Protein AF-A0A7C6M6P0-F1 (afdb_monomer_lite)

Radius of gyration: 19.28 Å; chains: 1; bounding box: 45×39×52 Å

Secondary structure (DSSP, 8-state):
-HHHHHHTTSS-HHHHHHHHHHHHHT-TT-HHHHHHHHHHHHHHHHHTT-HHHHHHHHHHHHHHHHHTT-HHHHHHHHHHHHHHHHHTT-HHHHHHHHHHTHHHHHH---TTS-HHHHHHHHHHHHHTT-HHHHHHHHHH-----HHHHHHHHHHHHHH-HHHHHHHHHH--GGG--HHHHHHHHHHHHHHTT-HHHHHHHHHHGGG---HHHHHHHHHHHHHHHHTT-

Structure (mmCIF, N/CA/C/O backbone):
data_AF-A0A7C6M6P0-F1
#
_entry.id   AF-A0A7C6M6P0-F1
#
loop_
_atom_site.group_PDB
_atom_site.id
_atom_site.type_symbol
_atom_site.label_atom_id
_atom_site.label_alt_id
_atom_site.label_comp_id
_atom_site.label_asym_id
_atom_site.label_entity_id
_atom_site.label_seq_id
_atom_site.pdbx_PDB_ins_code
_atom_site.Cartn_x
_atom_site.Cartn_y
_atom_site.Cartn_z
_atom_site.occupancy
_atom_site.B_iso_or_equiv
_atom_site.auth_seq_id
_atom_site.auth_comp_id
_atom_site.auth_asym_id
_atom_site.auth_atom_id
_atom_site.pdbx_PDB_model_num
ATOM 1 N N . LEU A 1 1 ? 25.445 10.698 -13.589 1.00 44.47 1 LEU A N 1
ATOM 2 C CA . LEU A 1 1 ? 24.200 10.345 -14.310 1.00 44.47 1 LEU A CA 1
ATOM 3 C C . LEU A 1 1 ? 23.155 9.695 -13.401 1.00 44.47 1 LEU A C 1
ATOM 5 O O . LEU A 1 1 ? 22.110 10.289 -13.210 1.00 44.47 1 LEU A O 1
ATOM 9 N N . PHE A 1 2 ? 23.433 8.543 -12.778 1.00 39.97 2 PHE A N 1
ATOM 10 C CA . PHE A 1 2 ? 22.502 7.880 -11.843 1.00 39.97 2 PHE A CA 1
ATOM 11 C C . PHE A 1 2 ? 22.029 8.806 -10.706 1.00 39.97 2 PHE A C 1
ATOM 13 O O . PHE A 1 2 ? 20.833 9.046 -10.553 1.00 39.97 2 PHE A O 1
ATOM 20 N N . LEU A 1 3 ? 22.988 9.420 -10.004 1.00 38.25 3 LEU A N 1
ATOM 21 C CA . LEU A 1 3 ? 22.758 10.430 -8.965 1.00 38.25 3 LEU A CA 1
ATOM 22 C C . LEU A 1 3 ? 22.016 11.671 -9.487 1.00 38.25 3 LEU A C 1
ATOM 24 O O . LEU A 1 3 ? 21.179 12.215 -8.780 1.00 38.25 3 LEU A O 1
ATOM 28 N N . SER A 1 4 ? 22.267 12.103 -10.728 1.00 41.72 4 SER A N 1
ATOM 29 C CA . SER A 1 4 ? 21.586 13.276 -11.290 1.00 41.72 4 SER A CA 1
ATOM 30 C C . SER A 1 4 ? 20.131 12.984 -11.650 1.00 41.72 4 SER A C 1
ATOM 32 O O . SER A 1 4 ? 19.302 13.856 -11.442 1.00 41.72 4 SER A O 1
ATOM 34 N N . THR A 1 5 ? 19.780 11.776 -12.109 1.00 48.00 5 THR A N 1
ATOM 35 C CA . THR A 1 5 ? 18.368 11.356 -12.215 1.00 48.00 5 THR A CA 1
ATOM 36 C C . THR A 1 5 ? 17.733 11.213 -10.839 1.00 48.00 5 THR A C 1
ATOM 38 O O . THR A 1 5 ? 16.679 11.766 -10.616 1.00 48.00 5 THR A O 1
ATOM 41 N N . TYR A 1 6 ? 18.369 10.542 -9.880 1.00 42.81 6 TYR A N 1
ATOM 42 C CA . TYR A 1 6 ? 17.754 10.325 -8.566 1.00 42.81 6 TYR A CA 1
ATOM 43 C C . TYR A 1 6 ? 17.506 11.634 -7.780 1.00 42.81 6 TYR A C 1
ATOM 45 O O . TYR A 1 6 ? 16.461 11.779 -7.156 1.00 42.81 6 TYR A O 1
ATOM 53 N N . TYR A 1 7 ? 18.423 12.612 -7.845 1.00 40.72 7 TYR A N 1
ATOM 54 C CA . TYR A 1 7 ? 18.344 13.851 -7.052 1.00 40.72 7 TYR A CA 1
ATOM 55 C C . TYR A 1 7 ? 17.733 15.070 -7.765 1.00 40.72 7 TYR A C 1
ATOM 57 O O . TYR A 1 7 ? 17.300 15.991 -7.078 1.00 40.72 7 TYR A O 1
ATOM 65 N N . SER A 1 8 ? 17.639 15.110 -9.102 1.00 45.25 8 SER A N 1
ATOM 66 C CA . SER A 1 8 ? 16.997 16.246 -9.813 1.00 45.25 8 SER A CA 1
ATOM 67 C C . SER A 1 8 ? 15.468 16.290 -9.674 1.00 45.25 8 SER A C 1
ATOM 69 O O . SER A 1 8 ? 14.819 17.198 -10.182 1.00 45.25 8 SER A O 1
ATOM 71 N N . LEU A 1 9 ? 14.899 15.309 -8.980 1.00 49.59 9 LEU A N 1
ATOM 72 C CA . LEU A 1 9 ? 13.536 14.840 -9.177 1.00 49.59 9 LEU A CA 1
ATOM 73 C C . LEU A 1 9 ? 12.597 15.090 -7.994 1.00 49.59 9 LEU A C 1
ATOM 75 O O . LEU A 1 9 ? 11.411 14.789 -8.071 1.00 49.59 9 LEU A O 1
ATOM 79 N N . LEU A 1 10 ? 13.108 15.654 -6.900 1.00 47.06 10 LEU A N 1
ATOM 80 C CA . LEU A 1 10 ? 12.326 15.804 -5.675 1.00 47.06 10 LEU A CA 1
ATOM 81 C C . LEU A 1 10 ? 11.454 17.069 -5.616 1.00 47.06 10 LEU A C 1
ATOM 83 O O . LEU A 1 10 ? 10.635 17.137 -4.707 1.00 47.06 10 LEU A O 1
ATOM 87 N N . LEU A 1 11 ? 11.596 18.063 -6.512 1.00 50.78 11 LEU A N 1
ATOM 88 C CA . LEU A 1 11 ? 10.947 19.376 -6.299 1.00 50.78 11 LEU A CA 1
ATOM 89 C C . LEU A 1 11 ? 10.470 20.157 -7.551 1.00 50.78 11 LEU A C 1
ATOM 91 O O . LEU A 1 11 ? 9.905 21.233 -7.371 1.00 50.78 11 LEU A O 1
ATOM 95 N N . ASP A 1 12 ? 10.648 19.674 -8.792 1.00 58.31 12 ASP A N 1
ATOM 96 C CA . ASP A 1 12 ? 10.253 20.439 -9.998 1.00 58.31 12 ASP A CA 1
ATOM 97 C C . ASP A 1 12 ? 9.784 19.550 -11.171 1.00 58.31 12 ASP A C 1
ATOM 99 O O . ASP A 1 12 ? 10.564 18.823 -11.796 1.00 58.31 12 ASP A O 1
ATOM 103 N N . TYR A 1 13 ? 8.488 19.632 -11.486 1.00 56.53 13 TYR A N 1
ATOM 104 C CA . TYR A 1 13 ? 7.816 18.843 -12.522 1.00 56.53 13 TYR A CA 1
ATOM 105 C C . TYR A 1 13 ? 8.301 19.167 -13.951 1.00 56.53 13 TYR A C 1
ATOM 107 O O . TYR A 1 13 ? 8.490 18.260 -14.767 1.00 56.53 13 TYR A O 1
ATOM 115 N N . GLU A 1 14 ? 8.564 20.438 -14.273 1.00 62.44 14 GLU A N 1
ATOM 116 C CA . GLU A 1 14 ? 9.012 20.827 -15.619 1.00 62.44 14 GLU A CA 1
ATOM 117 C C . GLU A 1 14 ? 10.459 20.400 -15.876 1.00 62.44 14 GLU A C 1
ATOM 119 O O . GLU A 1 14 ? 10.806 19.934 -16.969 1.00 62.44 14 GLU A O 1
ATOM 124 N N . ASN A 1 15 ? 11.307 20.515 -14.853 1.00 66.00 15 ASN A N 1
ATOM 125 C CA . ASN A 1 15 ? 12.690 20.054 -14.928 1.00 66.00 15 ASN A CA 1
ATOM 126 C C . ASN A 1 15 ? 12.788 18.525 -14.968 1.00 66.00 15 ASN A C 1
ATOM 128 O O . ASN A 1 15 ? 13.682 17.988 -15.630 1.00 66.00 15 ASN A O 1
ATOM 132 N N . THR A 1 16 ? 11.833 17.823 -14.358 1.00 65.06 16 THR A N 1
ATOM 133 C CA . THR A 1 16 ? 11.720 16.361 -14.402 1.00 65.06 16 THR A CA 1
ATOM 134 C C . THR A 1 16 ? 11.541 15.851 -15.838 1.00 65.06 16 THR A C 1
ATOM 136 O O . THR A 1 16 ? 12.353 15.056 -16.318 1.00 65.06 16 THR A O 1
ATOM 139 N N . ALA A 1 17 ? 10.553 16.368 -16.579 1.00 65.81 17 ALA A N 1
ATOM 140 C CA . ALA A 1 17 ? 10.291 15.939 -17.957 1.00 65.81 17 ALA A CA 1
ATOM 141 C C . ALA A 1 17 ? 11.475 16.224 -18.906 1.00 65.81 17 ALA A C 1
ATOM 143 O O . ALA A 1 17 ? 11.891 15.348 -19.669 1.00 65.81 17 ALA A O 1
ATOM 144 N N . LYS A 1 18 ? 12.072 17.424 -18.824 1.00 67.06 18 LYS A N 1
ATOM 145 C CA . LYS A 1 18 ? 13.242 17.808 -19.639 1.00 67.06 18 LYS A CA 1
ATOM 146 C C . LYS A 1 18 ? 14.464 16.934 -19.342 1.00 67.06 18 LYS A C 1
ATOM 148 O O . LYS A 1 18 ? 15.176 16.524 -20.261 1.00 67.06 18 LYS A O 1
ATOM 153 N N . THR A 1 19 ? 14.697 16.616 -18.070 1.00 69.12 19 THR A N 1
ATOM 154 C CA . THR A 1 19 ? 15.828 15.781 -17.643 1.00 69.12 19 THR A CA 1
ATOM 155 C C . THR A 1 19 ? 15.654 14.332 -18.087 1.00 69.12 19 THR A C 1
ATOM 157 O O . THR A 1 19 ? 16.619 13.727 -18.552 1.00 69.12 19 THR A O 1
ATOM 160 N N . HIS A 1 20 ? 14.436 13.785 -18.028 1.00 73.38 20 HIS A N 1
ATOM 161 C CA . HIS A 1 20 ? 14.145 12.431 -18.505 1.00 73.38 20 HIS A CA 1
ATOM 162 C C . HIS A 1 20 ? 14.470 12.258 -19.987 1.00 73.38 20 HIS A C 1
ATOM 164 O O . HIS A 1 20 ? 15.206 11.338 -20.334 1.00 73.38 20 HIS A O 1
ATOM 170 N N . VAL A 1 21 ? 13.987 13.162 -20.848 1.00 73.88 21 VAL A N 1
ATOM 171 C CA . VAL A 1 21 ? 14.246 13.111 -22.298 1.00 73.88 21 VAL A CA 1
ATOM 172 C C . VAL A 1 21 ? 15.748 13.111 -22.577 1.00 73.88 21 VAL A C 1
ATOM 174 O O . VAL A 1 21 ? 16.244 12.260 -23.313 1.00 73.88 21 VAL A O 1
ATOM 177 N N . LYS A 1 22 ? 16.487 14.015 -21.923 1.00 72.88 22 LYS A N 1
ATOM 178 C CA . LYS A 1 22 ? 17.939 14.123 -22.079 1.00 72.88 22 LYS A CA 1
ATOM 179 C C . LYS A 1 22 ? 18.673 12.869 -21.598 1.00 72.88 22 LYS A C 1
ATOM 181 O O . LYS A 1 22 ? 19.592 12.408 -22.263 1.00 72.88 22 LYS A O 1
ATOM 186 N N . VAL A 1 23 ? 18.293 12.304 -20.454 1.00 74.06 23 VAL A N 1
ATOM 187 C CA . VAL A 1 23 ? 18.939 11.091 -19.931 1.00 74.06 23 VAL A CA 1
ATOM 188 C C . VAL A 1 23 ? 18.645 9.893 -20.825 1.00 74.06 23 VAL A C 1
ATOM 190 O O . VAL A 1 23 ? 19.568 9.157 -21.152 1.00 74.06 23 VAL A O 1
ATOM 193 N N . LEU A 1 24 ? 17.403 9.730 -21.279 1.00 77.56 24 LEU A N 1
ATOM 194 C CA . LEU A 1 24 ? 17.016 8.622 -22.148 1.00 77.56 24 LEU A CA 1
ATOM 195 C C . LEU A 1 24 ? 17.749 8.650 -23.494 1.00 77.56 24 LEU A C 1
ATOM 197 O O . LEU A 1 24 ? 18.156 7.586 -23.949 1.00 77.56 24 LEU A O 1
ATOM 201 N N . SER A 1 25 ? 18.013 9.830 -24.072 1.00 78.88 25 SER A N 1
ATOM 202 C CA . SER A 1 25 ? 18.791 9.936 -25.319 1.00 78.88 25 SER A CA 1
ATOM 203 C C . SER A 1 25 ? 20.244 9.464 -25.197 1.00 78.88 25 SER A C 1
ATOM 205 O O . SER A 1 25 ? 20.856 9.115 -26.197 1.00 78.88 25 SER A O 1
ATOM 207 N N . TYR A 1 26 ? 20.812 9.423 -23.985 1.00 79.38 26 TYR A N 1
ATOM 208 C CA . TYR A 1 26 ? 22.163 8.888 -23.757 1.00 79.38 26 TYR A CA 1
ATOM 209 C C . TYR A 1 26 ? 22.177 7.384 -23.455 1.00 79.38 26 TYR A C 1
ATOM 211 O O . TYR A 1 26 ? 23.248 6.804 -23.292 1.00 79.38 26 TYR A O 1
ATOM 219 N N . LEU A 1 27 ? 21.006 6.754 -23.325 1.00 81.88 27 LEU A N 1
ATOM 220 C CA . LEU A 1 27 ? 20.863 5.362 -22.896 1.00 81.88 27 LEU A CA 1
ATOM 221 C C . LEU A 1 27 ? 20.414 4.424 -24.018 1.00 81.88 27 LEU A C 1
ATOM 223 O O . LEU A 1 27 ? 20.141 3.258 -23.742 1.00 81.88 27 LEU A O 1
ATOM 227 N N . ASP A 1 28 ? 20.333 4.902 -25.262 1.00 77.50 28 ASP A N 1
ATOM 228 C CA . ASP A 1 28 ? 19.814 4.113 -26.384 1.00 77.50 28 ASP A CA 1
ATOM 229 C C . ASP A 1 28 ? 20.601 2.821 -26.635 1.00 77.50 28 ASP A C 1
ATOM 231 O O . ASP A 1 28 ? 19.996 1.811 -26.979 1.00 77.50 28 ASP A O 1
ATOM 235 N N . GLU A 1 29 ? 21.905 2.812 -26.356 1.00 82.44 29 GLU A N 1
ATOM 236 C CA . GLU A 1 29 ? 22.773 1.634 -26.508 1.00 82.44 29 GLU A CA 1
ATOM 237 C C . GLU A 1 29 ? 22.848 0.752 -25.244 1.00 82.44 29 GLU A C 1
ATOM 239 O O . GLU A 1 29 ? 23.447 -0.321 -25.261 1.00 82.44 29 GLU A O 1
ATOM 244 N N . PHE A 1 30 ? 22.238 1.173 -24.129 1.00 85.62 30 PHE A N 1
ATOM 245 C CA . PHE A 1 30 ? 22.348 0.507 -22.827 1.00 85.62 30 PHE A CA 1
ATOM 246 C C . PHE A 1 30 ? 20.991 -0.030 -22.347 1.00 85.62 30 PHE A C 1
ATOM 248 O O . PHE A 1 30 ? 20.448 0.462 -21.355 1.00 85.62 30 PHE A O 1
ATOM 255 N N . THR A 1 31 ? 20.450 -1.067 -23.000 1.00 86.00 31 THR A N 1
ATOM 256 C CA . THR A 1 31 ? 19.104 -1.634 -22.737 1.00 86.00 31 THR A CA 1
ATOM 257 C C . THR A 1 31 ? 18.812 -1.853 -21.250 1.00 86.00 31 THR A C 1
ATOM 259 O O . THR A 1 31 ? 17.791 -1.395 -20.739 1.00 86.00 31 THR A O 1
ATOM 262 N N . ASN A 1 32 ? 19.747 -2.469 -20.518 1.00 80.44 32 ASN A N 1
ATOM 263 C CA . ASN A 1 32 ? 19.612 -2.715 -19.079 1.00 80.44 32 ASN A CA 1
ATOM 264 C C . ASN A 1 32 ? 19.486 -1.429 -18.250 1.00 80.44 32 ASN A C 1
ATOM 266 O O . ASN A 1 32 ? 18.636 -1.319 -17.363 1.00 80.44 32 ASN A O 1
ATOM 270 N N . LEU A 1 33 ? 20.330 -0.438 -18.542 1.00 83.44 33 LEU A N 1
ATOM 271 C CA . LEU A 1 33 ? 20.318 0.838 -17.836 1.00 83.44 33 LEU A CA 1
ATOM 272 C C . LEU A 1 33 ? 19.073 1.650 -18.207 1.00 83.44 33 LEU A C 1
ATOM 274 O O . LEU A 1 33 ? 18.462 2.266 -17.340 1.00 83.44 33 LEU A O 1
ATOM 278 N N . LYS A 1 34 ? 18.637 1.577 -19.467 1.00 85.94 34 LYS A N 1
ATOM 279 C CA . LYS A 1 34 ? 17.404 2.192 -19.963 1.00 85.94 34 LYS A CA 1
ATOM 280 C C . LYS A 1 34 ? 16.163 1.618 -19.275 1.00 85.94 34 LYS A C 1
ATOM 282 O O . LYS A 1 34 ? 15.324 2.385 -18.805 1.00 85.94 34 LYS A O 1
ATOM 287 N N . ALA A 1 35 ? 16.085 0.293 -19.130 1.00 87.94 35 ALA A N 1
ATOM 288 C CA . ALA A 1 35 ? 15.025 -0.398 -18.396 1.00 87.94 35 ALA A CA 1
ATOM 289 C C . ALA A 1 35 ? 14.956 0.062 -16.930 1.00 87.94 35 ALA A C 1
ATOM 291 O O . ALA A 1 35 ? 13.892 0.429 -16.421 1.00 87.94 35 ALA A O 1
ATOM 292 N N . PHE A 1 36 ? 16.115 0.114 -16.264 1.00 84.56 36 PHE A N 1
ATOM 293 C CA . PHE A 1 36 ? 16.230 0.627 -14.902 1.00 84.56 36 PHE A CA 1
ATOM 294 C C . PHE A 1 36 ? 15.767 2.089 -14.801 1.00 84.56 36 PHE A C 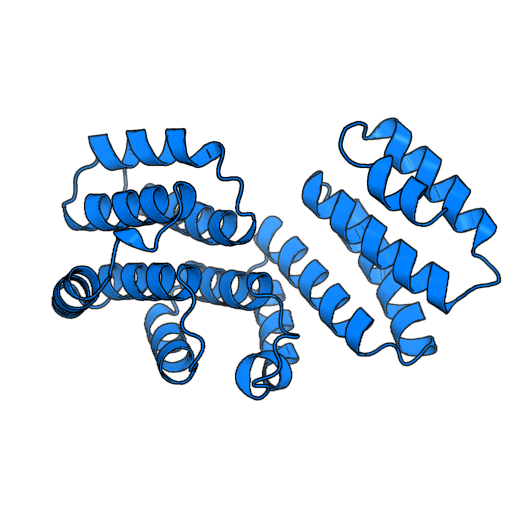1
ATOM 296 O O . PHE A 1 36 ? 15.002 2.433 -13.896 1.00 84.56 36 PHE A O 1
ATOM 303 N N . THR A 1 37 ? 16.195 2.944 -15.732 1.00 85.00 37 THR A N 1
ATOM 304 C CA . THR A 1 37 ? 15.831 4.363 -15.761 1.00 85.00 37 THR A CA 1
ATOM 305 C C . THR A 1 37 ? 14.331 4.556 -15.956 1.00 85.00 37 THR A C 1
ATOM 307 O O . THR A 1 37 ? 13.738 5.323 -15.203 1.00 85.00 37 THR A O 1
ATOM 310 N N . PHE A 1 38 ? 13.677 3.833 -16.871 1.00 89.81 38 PHE A N 1
ATOM 311 C CA . PHE A 1 38 ? 12.218 3.909 -17.024 1.00 89.81 38 PHE A CA 1
ATOM 312 C C . PHE A 1 38 ? 11.464 3.510 -15.750 1.00 89.81 38 PHE A C 1
ATOM 314 O O . PHE A 1 38 ? 10.496 4.172 -15.369 1.00 89.81 38 PHE A O 1
ATOM 321 N N . ARG A 1 39 ? 11.933 2.482 -15.037 1.00 88.38 39 ARG A N 1
ATOM 322 C CA . ARG A 1 39 ? 11.357 2.085 -13.745 1.00 88.38 39 ARG A CA 1
ATOM 323 C C . ARG A 1 39 ? 11.515 3.180 -12.683 1.00 88.38 39 ARG A C 1
ATOM 325 O O . ARG A 1 39 ? 10.593 3.405 -11.905 1.00 88.38 39 ARG A O 1
ATOM 332 N N . GLN A 1 40 ? 12.653 3.873 -12.649 1.00 83.12 40 GLN A N 1
ATOM 333 C CA . GLN A 1 40 ? 12.846 4.997 -11.727 1.00 83.12 40 GLN A CA 1
ATOM 334 C C . GLN A 1 40 ? 11.940 6.180 -12.086 1.00 83.12 40 GLN A C 1
ATOM 336 O O . GLN A 1 40 ? 11.294 6.745 -11.211 1.00 83.12 40 GLN A O 1
ATOM 341 N N . ILE A 1 41 ? 11.846 6.514 -13.374 1.00 85.19 41 ILE A N 1
ATOM 342 C CA . ILE A 1 41 ? 10.945 7.554 -13.883 1.00 85.19 41 ILE A CA 1
ATOM 343 C C . ILE A 1 41 ? 9.494 7.250 -13.484 1.00 85.19 41 ILE A C 1
ATOM 345 O O . ILE A 1 41 ? 8.785 8.137 -13.020 1.00 85.19 41 ILE A O 1
ATOM 349 N N . THR A 1 42 ? 9.079 5.987 -13.600 1.00 88.69 42 THR A N 1
ATOM 350 C CA . THR A 1 42 ? 7.762 5.511 -13.151 1.00 88.69 42 THR A CA 1
ATOM 351 C C . THR A 1 42 ? 7.515 5.845 -11.681 1.00 88.69 42 THR A C 1
ATOM 353 O O . THR A 1 42 ? 6.506 6.463 -11.357 1.00 88.69 42 THR A O 1
ATOM 356 N N . HIS A 1 43 ? 8.447 5.476 -10.797 1.00 85.56 43 HIS A N 1
ATOM 357 C CA . HIS A 1 43 ? 8.333 5.743 -9.361 1.00 85.56 43 HIS A CA 1
ATOM 358 C C . HIS A 1 43 ? 8.196 7.239 -9.057 1.00 85.56 43 HIS A C 1
ATOM 360 O O . HIS A 1 43 ? 7.413 7.652 -8.209 1.00 85.56 43 HIS A O 1
ATOM 366 N N . ASN A 1 44 ? 8.925 8.069 -9.791 1.00 80.31 44 ASN A N 1
ATOM 367 C CA . ASN A 1 44 ? 8.863 9.507 -9.600 1.00 80.31 44 ASN A CA 1
ATOM 368 C C . ASN A 1 44 ? 7.506 10.091 -9.990 1.00 80.31 44 ASN A C 1
ATOM 370 O O . ASN A 1 44 ? 6.963 10.916 -9.264 1.00 80.31 44 ASN A O 1
ATOM 374 N N . TYR A 1 45 ? 6.935 9.643 -11.109 1.00 85.56 45 TYR A N 1
ATOM 375 C CA . TYR A 1 45 ? 5.589 10.059 -11.493 1.00 85.56 45 TYR A CA 1
ATOM 376 C C . TYR A 1 45 ? 4.520 9.532 -10.528 1.00 85.56 45 TYR A C 1
ATOM 378 O O . TYR A 1 45 ? 3.524 10.214 -10.321 1.00 85.56 45 TYR A O 1
ATOM 386 N N . ILE A 1 46 ? 4.748 8.390 -9.864 1.00 85.31 46 ILE A N 1
ATOM 387 C CA . ILE A 1 46 ? 3.906 7.941 -8.744 1.00 85.31 46 ILE A CA 1
ATOM 388 C C . ILE A 1 46 ? 3.969 8.936 -7.577 1.00 85.31 46 ILE A C 1
ATOM 390 O O . ILE A 1 46 ? 2.926 9.332 -7.065 1.00 85.31 46 ILE A O 1
ATOM 394 N N . ILE A 1 47 ? 5.169 9.378 -7.177 1.00 79.94 47 ILE A N 1
ATOM 395 C CA . ILE A 1 47 ? 5.343 10.383 -6.110 1.00 79.94 47 ILE A CA 1
ATOM 396 C C . ILE A 1 47 ? 4.660 11.709 -6.477 1.00 79.94 47 ILE A C 1
ATOM 398 O O . ILE A 1 47 ? 4.071 12.352 -5.612 1.00 79.94 47 ILE A O 1
ATOM 402 N N . LEU A 1 48 ? 4.737 12.109 -7.748 1.00 81.25 48 LEU A N 1
ATOM 403 C CA . LEU A 1 48 ? 4.116 13.327 -8.279 1.00 81.25 48 LEU A CA 1
ATOM 404 C C . LEU A 1 48 ? 2.609 13.181 -8.552 1.00 81.25 48 LEU A C 1
ATOM 406 O O . LEU A 1 48 ? 1.992 14.127 -9.032 1.00 81.25 48 LEU A O 1
ATOM 410 N N . GLU A 1 49 ? 2.027 12.014 -8.269 1.00 85.75 49 GLU A N 1
ATOM 411 C CA . GLU A 1 49 ? 0.622 11.682 -8.527 1.00 85.75 49 GLU A CA 1
ATOM 412 C C . GLU A 1 49 ? 0.190 11.791 -10.005 1.00 85.75 49 GLU A C 1
ATOM 414 O O . GLU A 1 49 ? -0.993 11.913 -10.328 1.00 85.75 49 GLU A O 1
ATOM 419 N N . ASP A 1 50 ? 1.143 11.687 -10.931 1.00 88.75 50 ASP A N 1
ATOM 420 C CA . ASP A 1 50 ? 0.890 11.644 -12.368 1.00 88.75 50 ASP A CA 1
ATOM 421 C C . ASP A 1 50 ? 0.801 10.195 -12.854 1.00 88.75 50 ASP A C 1
ATOM 423 O O . ASP A 1 50 ? 1.744 9.576 -13.360 1.00 88.75 50 ASP A O 1
ATOM 427 N N . TRP A 1 51 ? -0.394 9.644 -12.692 1.00 91.50 51 TRP A N 1
ATOM 428 C CA . TRP A 1 51 ? -0.691 8.246 -12.985 1.00 91.50 51 TRP A CA 1
ATOM 429 C C . TRP A 1 51 ? -0.545 7.895 -14.468 1.00 91.50 51 TRP A C 1
ATOM 431 O O . TRP A 1 51 ? -0.186 6.763 -14.794 1.00 91.50 51 TRP A O 1
ATOM 441 N N . THR A 1 52 ? -0.788 8.853 -15.367 1.00 91.94 52 THR A N 1
ATOM 442 C CA . THR A 1 52 ? -0.702 8.635 -16.818 1.00 91.94 52 THR A CA 1
ATOM 443 C C . THR A 1 52 ? 0.747 8.433 -17.238 1.00 91.94 52 THR A C 1
ATOM 445 O O . THR A 1 52 ? 1.067 7.438 -17.895 1.00 91.94 52 THR A O 1
ATOM 448 N N . ASN A 1 53 ? 1.642 9.334 -16.822 1.00 89.88 53 ASN A N 1
ATOM 449 C CA . ASN A 1 53 ? 3.062 9.195 -17.126 1.00 89.88 53 ASN A CA 1
ATOM 450 C C . ASN A 1 53 ? 3.684 8.016 -16.373 1.00 89.88 53 ASN A C 1
ATOM 452 O O . ASN A 1 53 ? 4.474 7.277 -16.963 1.00 89.88 53 ASN A O 1
ATOM 456 N N . ALA A 1 54 ? 3.286 7.768 -15.121 1.00 91.81 54 ALA A N 1
ATOM 457 C CA . ALA A 1 54 ? 3.714 6.576 -14.395 1.00 91.81 54 ALA A CA 1
ATOM 458 C C . ALA A 1 54 ? 3.384 5.295 -15.179 1.00 91.81 54 ALA A C 1
ATOM 460 O O . ALA A 1 54 ? 4.271 4.479 -15.426 1.00 91.81 54 ALA A O 1
ATOM 461 N N . LEU A 1 55 ? 2.141 5.145 -15.651 1.00 93.19 55 LEU A N 1
ATOM 462 C CA . LEU A 1 55 ? 1.723 3.977 -16.427 1.00 93.19 55 LEU A CA 1
ATOM 463 C C . LEU A 1 55 ? 2.488 3.857 -17.752 1.00 93.19 55 LEU A C 1
ATOM 465 O O . LEU A 1 55 ? 2.944 2.769 -18.108 1.00 93.19 55 LEU A O 1
ATOM 469 N N . PHE A 1 56 ? 2.659 4.970 -18.470 1.00 92.50 56 PHE A N 1
ATOM 470 C CA . PHE A 1 56 ? 3.396 5.006 -19.732 1.00 92.50 56 PHE A CA 1
ATOM 471 C C . PHE A 1 56 ? 4.834 4.500 -19.566 1.00 92.50 56 PHE A C 1
ATOM 473 O O . PHE A 1 56 ? 5.271 3.607 -20.298 1.00 92.50 56 PHE A O 1
ATOM 480 N N . TYR A 1 57 ? 5.569 5.027 -18.585 1.00 91.19 57 TYR A N 1
ATOM 481 C CA . TYR A 1 57 ? 6.955 4.625 -18.353 1.00 91.19 57 TYR A CA 1
ATOM 482 C C . TYR A 1 57 ? 7.071 3.219 -17.750 1.00 91.19 57 TYR A C 1
ATOM 484 O O . TYR A 1 57 ? 8.025 2.511 -18.078 1.00 91.19 57 TYR A O 1
ATOM 492 N N . ALA A 1 58 ? 6.085 2.762 -16.972 1.00 93.25 58 ALA A N 1
ATOM 493 C CA . ALA A 1 58 ? 6.042 1.390 -16.468 1.00 93.25 58 ALA A CA 1
ATOM 494 C C . ALA A 1 58 ? 5.904 0.376 -17.614 1.00 93.25 58 ALA A C 1
ATOM 496 O O . ALA A 1 58 ? 6.562 -0.668 -17.613 1.00 93.25 58 ALA A O 1
ATOM 497 N N . LEU A 1 59 ? 5.082 0.692 -18.625 1.00 93.88 59 LEU A N 1
ATOM 498 C CA . LEU A 1 59 ? 4.938 -0.125 -19.834 1.00 93.88 59 LEU A CA 1
ATOM 499 C C . LEU A 1 59 ? 6.250 -0.177 -20.619 1.00 93.88 59 LEU A C 1
ATOM 501 O O . LEU A 1 59 ? 6.701 -1.263 -20.968 1.00 93.88 59 LEU A O 1
ATOM 505 N N . LYS A 1 60 ? 6.920 0.968 -20.804 1.00 92.69 60 LYS A N 1
ATOM 506 C CA . LYS A 1 60 ? 8.240 1.020 -21.457 1.00 92.69 60 LYS A CA 1
ATOM 507 C C . LYS A 1 60 ? 9.310 0.230 -20.702 1.00 92.69 60 LYS A C 1
ATOM 509 O O . LYS A 1 60 ? 10.133 -0.426 -21.331 1.00 92.69 60 LYS A O 1
ATOM 514 N N . ALA A 1 61 ? 9.304 0.277 -19.370 1.00 93.19 61 ALA A N 1
ATOM 515 C CA . ALA A 1 61 ? 10.230 -0.502 -18.554 1.00 93.19 61 ALA A CA 1
ATOM 516 C C . ALA A 1 61 ? 9.981 -2.008 -18.699 1.00 93.19 61 ALA A C 1
ATOM 518 O O . ALA A 1 61 ? 10.936 -2.769 -18.812 1.00 93.19 61 ALA A O 1
ATOM 519 N N . LYS A 1 62 ? 8.712 -2.441 -18.701 1.00 93.50 62 LYS A N 1
ATOM 520 C CA . LYS A 1 62 ? 8.323 -3.859 -18.727 1.00 93.50 62 LYS A CA 1
ATOM 521 C C . LYS A 1 62 ? 8.961 -4.610 -19.893 1.00 93.50 62 LYS A C 1
ATOM 523 O O . LYS A 1 62 ? 9.555 -5.657 -19.660 1.00 93.50 62 LYS A O 1
ATOM 528 N N . ASP A 1 63 ? 8.834 -4.079 -21.105 1.00 90.25 63 ASP A N 1
ATOM 529 C CA . ASP A 1 63 ? 9.299 -4.764 -22.314 1.00 90.25 63 ASP A CA 1
ATOM 530 C C . ASP A 1 63 ? 10.820 -4.971 -22.276 1.00 90.25 63 ASP A C 1
ATOM 532 O O . ASP A 1 63 ? 11.303 -6.081 -22.486 1.00 90.25 63 ASP A O 1
ATOM 536 N N . LEU A 1 64 ? 11.566 -3.934 -21.877 1.00 92.19 64 LEU A N 1
ATOM 537 C CA . LEU A 1 64 ? 13.024 -4.007 -21.759 1.00 92.19 64 LEU A CA 1
ATOM 538 C C . LEU A 1 64 ? 13.485 -4.904 -20.601 1.00 92.19 64 LEU A C 1
ATOM 540 O O . LEU A 1 64 ? 14.504 -5.571 -20.711 1.00 92.19 64 LEU A O 1
ATOM 544 N N . LEU A 1 65 ? 12.753 -4.931 -19.483 1.00 91.31 65 LEU A N 1
ATOM 545 C CA . LEU A 1 65 ? 13.071 -5.801 -18.344 1.00 91.31 65 LEU A CA 1
ATOM 546 C C . LEU A 1 65 ? 12.895 -7.287 -18.684 1.00 91.31 65 LEU A C 1
ATOM 548 O O . LEU A 1 65 ? 13.604 -8.117 -18.120 1.00 91.31 65 LEU A O 1
ATOM 552 N N . ILE A 1 66 ? 11.951 -7.615 -19.572 1.00 89.12 66 ILE A N 1
ATOM 553 C CA . ILE A 1 66 ? 11.774 -8.973 -20.103 1.00 89.12 66 ILE A CA 1
ATOM 554 C C . ILE A 1 66 ? 12.922 -9.309 -21.056 1.00 89.12 66 ILE A C 1
ATOM 556 O O . ILE A 1 66 ? 13.514 -10.373 -20.925 1.00 89.12 66 ILE A O 1
ATOM 560 N N . GLU A 1 67 ? 13.264 -8.399 -21.972 1.00 91.12 67 GLU A N 1
ATOM 561 C CA . GLU A 1 67 ? 14.365 -8.581 -22.929 1.00 91.12 67 GLU A CA 1
ATOM 562 C C . GLU A 1 67 ? 15.707 -8.851 -22.237 1.00 91.12 67 GLU A C 1
ATOM 564 O O . GLU A 1 67 ? 16.523 -9.618 -22.742 1.00 91.12 67 GLU A O 1
ATOM 569 N N . THR A 1 68 ? 15.936 -8.241 -21.073 1.00 88.88 68 THR A N 1
ATOM 570 C CA . THR A 1 68 ? 17.197 -8.374 -20.342 1.00 88.88 68 THR A CA 1
ATOM 571 C C . THR A 1 68 ? 17.174 -9.372 -19.185 1.00 88.88 68 THR A C 1
ATOM 573 O O . THR A 1 68 ? 18.090 -9.357 -18.360 1.00 88.88 68 THR A O 1
ATOM 576 N N . ASP A 1 69 ? 16.140 -10.217 -19.092 1.00 87.62 69 ASP A N 1
ATOM 577 C CA . ASP A 1 69 ? 15.968 -11.209 -18.019 1.00 87.62 69 ASP A CA 1
ATOM 578 C C . ASP A 1 69 ? 16.060 -10.611 -16.597 1.00 87.62 69 ASP A C 1
ATOM 580 O O . ASP A 1 69 ? 16.436 -11.267 -15.619 1.00 87.62 69 ASP A O 1
ATOM 584 N N . ASN A 1 70 ? 15.693 -9.337 -16.433 1.00 84.69 70 ASN A N 1
ATOM 585 C CA . ASN A 1 70 ? 15.746 -8.653 -15.146 1.00 84.69 70 ASN A CA 1
ATOM 586 C C . ASN A 1 70 ? 14.455 -8.886 -14.345 1.00 84.69 70 ASN A C 1
ATOM 588 O O . ASN A 1 70 ? 13.637 -7.982 -14.138 1.00 84.69 70 ASN A O 1
ATOM 592 N N . TYR A 1 71 ? 14.282 -10.118 -13.860 1.00 83.06 71 TYR A N 1
ATOM 593 C CA . TYR A 1 71 ? 13.088 -10.554 -13.125 1.00 83.06 71 TYR A CA 1
ATOM 594 C C . TYR A 1 71 ? 12.823 -9.742 -11.852 1.00 83.06 71 TYR A C 1
ATOM 596 O O . TYR A 1 71 ? 11.672 -9.432 -11.545 1.00 83.06 71 TYR A O 1
ATOM 604 N N . TYR A 1 72 ? 13.872 -9.340 -11.129 1.00 81.88 72 TYR A N 1
ATOM 605 C CA . TYR A 1 72 ? 13.713 -8.488 -9.948 1.00 81.88 72 TYR A CA 1
ATOM 606 C C . TYR A 1 72 ? 13.162 -7.107 -10.325 1.00 81.88 72 TYR A C 1
ATOM 608 O O . TYR A 1 72 ? 12.199 -6.626 -9.725 1.00 81.88 72 TYR A O 1
ATOM 616 N N . GLY A 1 73 ? 13.717 -6.485 -11.369 1.00 84.94 73 GLY A N 1
ATOM 617 C CA . GLY A 1 73 ? 13.202 -5.232 -11.908 1.00 84.94 73 GLY A CA 1
ATOM 618 C C . GLY A 1 73 ? 11.756 -5.363 -12.386 1.00 84.94 73 GLY A C 1
ATOM 619 O O . GLY A 1 73 ? 10.958 -4.460 -12.129 1.00 84.94 73 GLY A O 1
ATOM 620 N N . LEU A 1 74 ? 11.396 -6.495 -13.002 1.00 87.38 74 LEU A N 1
ATOM 621 C CA . LEU A 1 74 ? 10.028 -6.791 -13.428 1.00 87.38 74 LEU A CA 1
ATOM 622 C C . LEU A 1 74 ? 9.064 -6.876 -12.238 1.00 87.38 74 LEU A C 1
ATOM 624 O O . LEU A 1 74 ? 7.987 -6.288 -12.308 1.00 87.38 74 LEU A O 1
ATOM 628 N N . ILE A 1 75 ? 9.444 -7.529 -11.134 1.00 85.25 75 ILE A N 1
ATOM 629 C CA . ILE A 1 75 ? 8.631 -7.581 -9.905 1.00 85.25 75 ILE A CA 1
ATOM 630 C C . ILE A 1 75 ? 8.364 -6.166 -9.387 1.00 85.25 75 ILE A C 1
ATOM 632 O O . ILE A 1 75 ? 7.206 -5.800 -9.199 1.00 85.25 75 ILE A O 1
ATOM 636 N N . ILE A 1 76 ? 9.405 -5.342 -9.226 1.00 85.38 76 ILE A N 1
ATOM 637 C CA . ILE A 1 76 ? 9.230 -3.964 -8.745 1.00 85.38 76 ILE A CA 1
ATOM 638 C C . ILE A 1 76 ? 8.379 -3.136 -9.718 1.00 85.38 76 ILE A C 1
ATOM 640 O O . ILE A 1 76 ? 7.507 -2.384 -9.295 1.00 85.38 76 ILE A O 1
ATOM 644 N N . ASN A 1 77 ? 8.569 -3.305 -11.027 1.00 89.50 77 ASN A N 1
ATOM 645 C CA . ASN A 1 77 ? 7.753 -2.621 -12.025 1.00 89.50 77 ASN A CA 1
ATOM 646 C C . ASN A 1 77 ? 6.270 -3.027 -11.937 1.00 89.50 77 ASN A C 1
ATOM 648 O O . ASN A 1 77 ? 5.383 -2.189 -12.073 1.00 89.50 77 ASN A O 1
ATOM 652 N N . ARG A 1 78 ? 5.978 -4.300 -11.645 1.00 89.88 78 ARG A N 1
ATOM 653 C CA . ARG A 1 78 ? 4.607 -4.777 -11.401 1.00 89.88 78 ARG A CA 1
ATOM 654 C C . ARG A 1 78 ? 4.005 -4.218 -10.113 1.00 89.88 78 ARG A C 1
ATOM 656 O O . ARG A 1 78 ? 2.810 -3.940 -10.099 1.00 89.88 78 ARG A O 1
ATOM 663 N N . LEU A 1 79 ? 4.808 -3.992 -9.073 1.00 88.50 79 LEU A N 1
ATOM 664 C CA . LEU A 1 79 ? 4.353 -3.274 -7.877 1.00 88.50 79 LEU A CA 1
ATOM 665 C C . LEU A 1 79 ? 3.949 -1.833 -8.211 1.00 88.50 79 LEU A C 1
ATOM 667 O O . LEU A 1 79 ? 2.879 -1.401 -7.792 1.00 88.50 79 LEU A O 1
ATOM 671 N N . HIS A 1 80 ? 4.733 -1.128 -9.032 1.00 90.25 80 HIS A N 1
ATOM 672 C CA . HIS A 1 80 ? 4.369 0.212 -9.503 1.00 90.25 80 HIS A CA 1
ATOM 673 C C . HIS A 1 80 ? 3.057 0.217 -10.298 1.00 90.25 80 HIS A C 1
ATOM 675 O O . HIS A 1 80 ? 2.224 1.094 -10.088 1.00 90.25 80 HIS A O 1
ATOM 681 N N . PHE A 1 81 ? 2.818 -0.778 -11.164 1.00 92.25 81 PHE A N 1
ATOM 682 C CA . PHE A 1 81 ? 1.516 -0.918 -11.826 1.00 92.25 81 PHE A CA 1
ATOM 683 C C . PHE A 1 81 ? 0.374 -1.064 -10.815 1.00 92.25 81 PHE A C 1
ATOM 685 O O . PHE A 1 81 ? -0.625 -0.356 -10.921 1.00 92.25 81 PHE A O 1
ATOM 692 N N . ALA A 1 82 ? 0.518 -1.954 -9.830 1.00 91.56 82 ALA A N 1
ATOM 693 C CA . ALA A 1 82 ? -0.500 -2.140 -8.800 1.00 91.56 82 ALA A CA 1
ATOM 694 C C . ALA A 1 82 ? -0.767 -0.845 -8.013 1.00 91.56 82 ALA A C 1
ATOM 696 O O . ALA A 1 82 ? -1.920 -0.527 -7.729 1.00 91.56 82 ALA A O 1
ATOM 697 N N . GLU A 1 83 ? 0.274 -0.071 -7.704 1.00 90.44 83 GLU A N 1
ATOM 698 C CA . GLU A 1 83 ? 0.156 1.220 -7.022 1.00 90.44 83 GLU A CA 1
ATOM 699 C C . GLU A 1 83 ? -0.570 2.271 -7.874 1.00 90.44 83 GLU A C 1
ATOM 701 O O . GLU A 1 83 ? -1.445 2.981 -7.370 1.00 90.44 83 GLU A O 1
ATOM 706 N N . VAL A 1 84 ? -0.278 2.338 -9.175 1.00 92.38 84 VAL A N 1
ATOM 707 C CA . VAL A 1 84 ? -1.006 3.201 -10.116 1.00 92.38 84 VAL A CA 1
ATOM 708 C C . VAL A 1 84 ? -2.487 2.813 -10.158 1.00 92.38 84 VAL A C 1
ATOM 710 O O . VAL A 1 84 ? -3.343 3.673 -9.944 1.00 92.38 84 VAL A O 1
ATOM 713 N N . PHE A 1 85 ? -2.805 1.527 -10.351 1.00 93.50 85 PHE A N 1
ATOM 714 C CA . PHE A 1 85 ? -4.190 1.038 -10.394 1.00 93.50 85 PHE A CA 1
ATOM 715 C C . PHE A 1 85 ? -4.944 1.283 -9.079 1.00 93.50 85 PHE A C 1
ATOM 717 O O . PHE A 1 85 ? -6.099 1.715 -9.099 1.00 93.50 85 PHE A O 1
ATOM 724 N N . PHE A 1 86 ? -4.280 1.108 -7.934 1.00 91.06 86 PHE A N 1
ATOM 725 C CA . PHE A 1 86 ? -4.825 1.461 -6.624 1.00 91.06 86 PHE A CA 1
ATOM 726 C C . PHE A 1 86 ? -5.172 2.952 -6.530 1.00 91.06 86 PHE A C 1
ATOM 728 O O . PHE A 1 86 ? -6.229 3.322 -6.008 1.00 91.06 86 PHE A O 1
ATOM 735 N N . ASN A 1 87 ? -4.309 3.833 -7.038 1.00 88.19 87 ASN A N 1
ATOM 736 C CA . ASN A 1 87 ? -4.531 5.272 -6.952 1.00 88.19 87 ASN A CA 1
ATOM 737 C C . ASN A 1 87 ? -5.643 5.774 -7.877 1.00 88.19 87 ASN A C 1
ATOM 739 O O . ASN A 1 87 ? -6.434 6.613 -7.440 1.00 88.19 87 ASN A O 1
ATOM 743 N N . ILE A 1 88 ? -5.807 5.177 -9.060 1.00 90.69 88 ILE A N 1
ATOM 744 C CA . ILE A 1 88 ? -6.944 5.447 -9.960 1.00 90.69 88 ILE A CA 1
ATOM 745 C C . ILE A 1 88 ? -8.218 4.663 -9.595 1.00 90.69 88 ILE A C 1
ATOM 747 O O . ILE A 1 88 ? -9.190 4.680 -10.346 1.00 90.69 88 ILE A O 1
ATOM 751 N N . ARG A 1 89 ? -8.236 4.005 -8.427 1.00 91.06 89 ARG A N 1
ATOM 752 C CA . ARG A 1 89 ? -9.374 3.249 -7.870 1.00 91.06 89 ARG A CA 1
ATOM 753 C C . ARG A 1 89 ? -9.818 2.033 -8.683 1.00 91.06 89 ARG A C 1
ATOM 755 O O . ARG A 1 89 ? -10.936 1.556 -8.514 1.00 91.06 89 ARG A O 1
ATOM 762 N N . ASN A 1 90 ? -8.939 1.490 -9.516 1.00 93.25 90 ASN A N 1
ATOM 763 C CA . ASN A 1 90 ? -9.147 0.191 -10.140 1.00 93.25 90 ASN A CA 1
ATOM 764 C C . ASN A 1 90 ? -8.588 -0.905 -9.217 1.00 93.25 90 ASN A C 1
ATOM 766 O O . ASN A 1 90 ? -7.509 -1.458 -9.442 1.00 93.25 90 ASN A O 1
ATOM 770 N N . TYR A 1 91 ? -9.290 -1.144 -8.107 1.00 92.38 91 TYR A N 1
ATOM 771 C CA . TYR A 1 91 ? -8.821 -2.029 -7.038 1.00 92.38 91 TYR A CA 1
ATOM 772 C C . TYR A 1 91 ? -8.748 -3.496 -7.467 1.00 92.38 91 TYR A C 1
ATOM 774 O O . TYR A 1 91 ? -7.845 -4.203 -7.024 1.00 92.38 91 TYR A O 1
ATOM 782 N N . ASP A 1 92 ? -9.644 -3.939 -8.349 1.00 90.56 92 ASP A N 1
ATOM 783 C CA . ASP A 1 92 ? -9.644 -5.312 -8.853 1.00 90.56 92 ASP A CA 1
ATOM 784 C C . ASP A 1 92 ? -8.392 -5.603 -9.682 1.00 90.56 92 ASP A C 1
ATOM 786 O O . ASP A 1 92 ? -7.716 -6.603 -9.437 1.00 90.56 92 ASP A O 1
ATOM 790 N N . GLU A 1 93 ? -8.018 -4.703 -10.598 1.00 92.44 93 GLU A N 1
ATOM 791 C CA . GLU A 1 93 ? -6.804 -4.872 -11.404 1.00 92.44 93 GLU A CA 1
ATOM 792 C C . GLU A 1 93 ? -5.541 -4.777 -10.542 1.00 92.44 93 GLU A C 1
ATOM 794 O O . GLU A 1 93 ? -4.635 -5.604 -10.659 1.00 92.44 93 GLU A O 1
ATOM 799 N N . ALA A 1 94 ? -5.497 -3.823 -9.605 1.00 92.56 94 ALA A N 1
ATOM 800 C CA . ALA A 1 94 ? -4.394 -3.713 -8.654 1.00 92.56 94 ALA A CA 1
ATOM 801 C C . ALA A 1 94 ? -4.216 -5.007 -7.842 1.00 92.56 94 ALA A C 1
ATOM 803 O O . ALA A 1 94 ? -3.099 -5.513 -7.696 1.00 92.56 94 ALA A O 1
ATOM 804 N N . LEU A 1 95 ? -5.319 -5.577 -7.347 1.00 90.12 95 LEU A N 1
ATOM 805 C CA . LEU A 1 95 ? -5.301 -6.822 -6.592 1.00 90.12 95 LEU A CA 1
ATOM 806 C C . LEU A 1 95 ? -4.922 -8.019 -7.472 1.00 90.12 95 LEU A C 1
ATOM 808 O O . LEU A 1 95 ? -4.147 -8.863 -7.029 1.00 90.12 95 LEU A O 1
ATOM 812 N N . ASN A 1 96 ? -5.420 -8.096 -8.707 1.00 89.69 96 ASN A N 1
ATOM 813 C CA . ASN A 1 96 ? -5.059 -9.141 -9.665 1.00 89.69 96 ASN A CA 1
ATOM 814 C C . ASN A 1 96 ? -3.545 -9.152 -9.926 1.00 89.69 96 ASN A C 1
ATOM 816 O O . ASN A 1 96 ? -2.890 -10.194 -9.829 1.00 89.69 96 ASN A O 1
ATOM 820 N N . ILE A 1 97 ? -2.958 -7.972 -10.148 1.00 89.75 97 ILE A N 1
ATOM 821 C CA . ILE A 1 97 ? -1.512 -7.821 -10.320 1.00 89.75 97 ILE A CA 1
ATOM 822 C C . ILE A 1 97 ? -0.771 -8.328 -9.084 1.00 89.75 97 ILE A C 1
ATOM 824 O O . ILE A 1 97 ? 0.107 -9.176 -9.233 1.00 89.75 97 ILE A O 1
ATOM 828 N N . LEU A 1 98 ? -1.133 -7.895 -7.874 1.00 87.19 98 LEU A N 1
ATOM 829 C CA . LEU A 1 98 ? -0.450 -8.353 -6.658 1.00 87.19 98 LEU A CA 1
ATOM 830 C C . LEU A 1 98 ? -0.651 -9.849 -6.385 1.00 87.19 98 LEU A C 1
ATOM 832 O O . LEU A 1 98 ? 0.301 -10.533 -6.029 1.00 87.19 98 LEU A O 1
ATOM 836 N N . ASN A 1 99 ? -1.845 -10.397 -6.604 1.00 84.25 99 ASN A N 1
ATOM 837 C CA . ASN A 1 99 ? -2.101 -11.829 -6.431 1.00 84.25 99 ASN A CA 1
ATOM 838 C C . ASN A 1 99 ? -1.314 -12.679 -7.433 1.00 84.25 99 ASN A C 1
ATOM 840 O O . ASN A 1 99 ? -0.856 -13.764 -7.088 1.00 84.25 99 ASN A O 1
ATOM 844 N N . SER A 1 100 ? -1.087 -12.181 -8.650 1.00 83.81 100 SER A N 1
ATOM 845 C CA . SER A 1 100 ? -0.211 -12.851 -9.617 1.00 83.81 100 SER A CA 1
ATOM 846 C C . SER A 1 100 ? 1.280 -12.774 -9.246 1.00 83.81 100 SER A C 1
ATOM 848 O O . SER A 1 100 ? 2.086 -13.526 -9.786 1.00 83.81 100 SER A O 1
ATOM 850 N N . LEU A 1 101 ? 1.647 -11.906 -8.295 1.00 79.56 101 LEU A N 1
ATOM 851 C CA . LEU A 1 101 ? 2.942 -11.929 -7.608 1.00 79.56 101 LEU A CA 1
ATOM 852 C C . LEU A 1 101 ? 2.919 -12.875 -6.387 1.00 79.56 101 LEU A C 1
ATOM 854 O O . LEU A 1 101 ? 3.906 -12.965 -5.665 1.00 79.56 101 LEU A O 1
ATOM 858 N N . GLY A 1 102 ? 1.811 -13.586 -6.139 1.00 64.50 102 GLY A N 1
ATOM 859 C CA . GLY A 1 102 ? 1.482 -14.278 -4.889 1.00 64.50 102 GLY A CA 1
ATOM 860 C C . GLY A 1 102 ? 2.495 -15.316 -4.401 1.00 64.50 102 GLY A C 1
ATOM 861 O O . GLY A 1 102 ? 2.742 -15.383 -3.200 1.00 64.50 102 GLY A O 1
ATOM 862 N N . SER A 1 103 ? 3.149 -16.075 -5.287 1.00 52.25 103 SER A N 1
ATOM 863 C CA . SER A 1 103 ? 4.239 -16.984 -4.888 1.00 52.25 103 SER A CA 1
ATOM 864 C C . SER A 1 103 ? 5.465 -16.222 -4.376 1.00 52.25 103 SER A C 1
ATOM 866 O O . SER A 1 103 ? 6.096 -16.657 -3.419 1.00 52.25 103 SER A O 1
ATOM 868 N N . PHE A 1 104 ? 5.749 -15.041 -4.930 1.00 59.16 104 PHE A N 1
ATOM 869 C CA . PHE A 1 104 ? 6.798 -14.159 -4.429 1.00 59.16 104 PHE A CA 1
ATOM 870 C C . PHE A 1 104 ? 6.395 -13.441 -3.145 1.00 59.16 104 PHE A C 1
ATOM 872 O O . PHE A 1 104 ? 7.257 -13.253 -2.304 1.00 59.16 104 PHE A O 1
ATOM 879 N N . LEU A 1 105 ? 5.121 -13.075 -2.963 1.00 57.72 105 LEU A N 1
ATOM 880 C CA . LEU A 1 105 ? 4.648 -12.355 -1.772 1.00 57.72 105 LEU A CA 1
ATOM 881 C C . LEU A 1 105 ? 4.506 -13.243 -0.519 1.00 57.72 105 LEU A C 1
ATOM 883 O O . LEU A 1 105 ? 4.610 -12.730 0.594 1.00 57.72 105 LEU A O 1
ATOM 887 N N . ILE A 1 106 ? 4.245 -14.547 -0.693 1.00 52.28 106 ILE A N 1
ATOM 888 C CA . ILE A 1 106 ? 3.881 -15.478 0.395 1.00 52.28 106 ILE A CA 1
ATOM 889 C C . ILE A 1 106 ? 5.000 -16.484 0.727 1.00 52.28 106 ILE A C 1
ATOM 891 O O . ILE A 1 106 ? 5.110 -16.884 1.883 1.00 52.28 106 ILE A O 1
ATOM 895 N N . LEU A 1 107 ? 5.824 -16.916 -0.242 1.00 40.50 107 LEU A N 1
ATOM 896 C CA . LEU A 1 107 ? 6.737 -18.065 -0.059 1.00 40.50 107 LEU A CA 1
ATOM 897 C C . LEU A 1 107 ? 8.214 -17.707 0.126 1.00 40.50 107 LEU A C 1
ATOM 899 O O . LEU A 1 107 ? 9.008 -18.591 0.442 1.00 40.50 107 LEU A O 1
ATOM 903 N N . HIS A 1 108 ? 8.604 -16.445 -0.041 1.00 43.16 108 HIS A N 1
ATOM 904 C CA . HIS A 1 108 ? 9.982 -16.046 0.205 1.00 43.16 108 HIS A CA 1
ATOM 905 C C . HIS A 1 108 ? 10.105 -15.324 1.546 1.00 43.16 108 HIS A C 1
ATOM 907 O O . HIS A 1 108 ? 9.719 -14.170 1.688 1.00 43.16 108 HIS A O 1
ATOM 913 N N . GLU A 1 109 ? 10.776 -15.987 2.493 1.00 43.94 109 GLU A N 1
ATOM 914 C CA . GLU A 1 109 ? 11.433 -15.373 3.661 1.00 43.94 109 GLU A CA 1
ATOM 915 C C . GLU A 1 109 ? 12.527 -14.362 3.256 1.00 43.94 109 GLU A C 1
ATOM 917 O O . GLU A 1 109 ? 13.238 -13.830 4.107 1.00 43.94 109 GLU A O 1
ATOM 922 N N . SER A 1 110 ? 12.698 -14.090 1.957 1.00 45.62 110 SER A N 1
ATOM 923 C CA . SER A 1 110 ? 13.673 -13.119 1.505 1.00 45.62 110 SER A CA 1
ATOM 924 C C . SER A 1 110 ? 13.167 -11.720 1.833 1.00 45.62 110 SER A C 1
ATOM 926 O O . SER A 1 110 ? 12.055 -11.312 1.496 1.00 45.62 110 SER A O 1
ATOM 928 N N . HIS A 1 111 ? 14.042 -10.946 2.454 1.00 47.06 111 HIS A N 1
ATOM 929 C CA . HIS A 1 111 ? 13.899 -9.521 2.745 1.00 47.06 111 HIS A CA 1
ATOM 930 C C . HIS A 1 111 ? 13.719 -8.648 1.474 1.00 47.06 111 HIS A C 1
ATOM 932 O O . HIS A 1 111 ? 13.853 -7.431 1.541 1.00 47.06 111 HIS A O 1
ATOM 938 N N . LEU A 1 112 ? 13.478 -9.264 0.306 1.00 49.41 112 LEU A N 1
ATOM 939 C CA . LEU A 1 112 ? 13.427 -8.650 -1.020 1.00 49.41 112 LEU A CA 1
ATOM 940 C C . LEU A 1 112 ? 12.019 -8.214 -1.434 1.00 49.41 112 LEU A C 1
ATOM 942 O O . LEU A 1 112 ? 11.894 -7.478 -2.410 1.00 49.41 112 LEU A O 1
ATOM 946 N N . ILE A 1 113 ? 10.963 -8.662 -0.744 1.00 58.00 113 ILE A N 1
ATOM 947 C CA . ILE A 1 113 ? 9.609 -8.137 -0.959 1.00 58.00 113 ILE A CA 1
ATOM 948 C C . ILE A 1 113 ? 9.523 -6.806 -0.210 1.00 58.00 113 ILE A C 1
ATOM 950 O O . ILE A 1 113 ? 9.588 -6.817 1.024 1.00 58.00 113 ILE A O 1
ATOM 954 N N . PRO A 1 114 ? 9.347 -5.671 -0.904 1.00 70.31 114 PRO A N 1
ATOM 955 C CA . PRO A 1 114 ? 9.203 -4.392 -0.229 1.00 70.31 114 PRO A CA 1
ATOM 956 C C . PRO A 1 114 ? 7.985 -4.447 0.698 1.00 70.31 114 PRO A C 1
ATOM 958 O O . PRO A 1 114 ? 6.912 -4.914 0.300 1.00 70.31 114 PRO A O 1
ATOM 961 N N . LEU A 1 115 ? 8.137 -3.991 1.940 1.00 78.44 115 LEU A N 1
ATOM 962 C CA . LEU A 1 115 ? 7.049 -3.893 2.919 1.00 78.44 115 LEU A CA 1
ATOM 963 C C . LEU A 1 115 ? 5.833 -3.146 2.337 1.00 78.44 115 LEU A C 1
ATOM 965 O O . LEU A 1 115 ? 4.680 -3.494 2.600 1.00 78.44 115 LEU A O 1
ATOM 969 N N . GLU A 1 116 ? 6.105 -2.178 1.468 1.00 78.75 116 GLU A N 1
ATOM 970 C CA . GLU A 1 116 ? 5.165 -1.435 0.638 1.00 78.75 116 GLU A CA 1
ATOM 971 C C . GLU A 1 116 ? 4.172 -2.356 -0.088 1.00 78.75 116 GLU A C 1
ATOM 973 O O . GLU A 1 116 ? 2.971 -2.092 -0.075 1.00 78.75 116 GLU A O 1
ATOM 978 N N . ALA A 1 117 ? 4.640 -3.464 -0.671 1.00 82.06 117 ALA A N 1
ATOM 979 C CA . ALA A 1 117 ? 3.800 -4.409 -1.403 1.00 82.06 117 ALA A CA 1
ATOM 980 C C . ALA A 1 117 ? 2.809 -5.126 -0.481 1.00 82.06 117 ALA A C 1
ATOM 982 O O . ALA A 1 117 ? 1.629 -5.246 -0.814 1.00 82.06 117 ALA A O 1
ATOM 983 N N . LYS A 1 118 ? 3.271 -5.570 0.697 1.00 82.88 118 LYS A N 1
ATOM 984 C CA . LYS A 1 118 ? 2.426 -6.252 1.691 1.00 82.88 118 LYS A CA 1
ATOM 985 C C . LYS A 1 118 ? 1.338 -5.323 2.223 1.00 82.88 118 LYS A C 1
ATOM 987 O O . LYS A 1 118 ? 0.186 -5.729 2.389 1.00 82.88 118 LYS A O 1
ATOM 992 N N . VAL A 1 119 ? 1.684 -4.059 2.453 1.00 86.62 119 VAL A N 1
ATOM 993 C CA . VAL A 1 119 ? 0.730 -3.059 2.941 1.00 86.62 119 VAL A CA 1
ATOM 994 C C . VAL A 1 119 ? -0.236 -2.605 1.851 1.00 86.62 119 VAL A C 1
ATOM 996 O O . VAL A 1 119 ? -1.426 -2.448 2.132 1.00 86.62 119 VAL A O 1
ATOM 999 N N . LEU A 1 120 ? 0.220 -2.459 0.604 1.00 87.62 120 LEU A N 1
ATOM 1000 C CA . LEU A 1 120 ? -0.658 -2.197 -0.536 1.00 87.62 120 LEU A CA 1
ATOM 1001 C C . LEU A 1 120 ? -1.657 -3.346 -0.740 1.00 87.62 120 LEU A C 1
ATOM 1003 O O . LEU A 1 120 ? -2.856 -3.099 -0.864 1.00 87.62 120 LEU A O 1
ATOM 1007 N N . HIS A 1 121 ? -1.187 -4.595 -0.696 1.00 88.75 121 HIS A N 1
ATOM 1008 C CA . HIS A 1 121 ? -2.028 -5.793 -0.785 1.00 88.75 121 HIS A CA 1
ATOM 1009 C C . HIS A 1 121 ? -3.080 -5.821 0.322 1.00 88.75 121 HIS A C 1
ATOM 1011 O O . HIS A 1 121 ? -4.272 -5.913 0.038 1.00 88.75 121 HIS A O 1
ATOM 1017 N N . SER A 1 122 ? -2.659 -5.619 1.570 1.00 90.25 122 SER A N 1
ATOM 1018 C CA . SER A 1 122 ? -3.570 -5.540 2.716 1.00 90.25 122 SER A CA 1
ATOM 1019 C C . SER A 1 122 ? -4.618 -4.440 2.538 1.00 90.25 122 SER A C 1
ATOM 1021 O O . SER A 1 122 ? -5.805 -4.657 2.764 1.00 90.25 122 SER A O 1
ATOM 1023 N N . SER A 1 123 ? -4.197 -3.265 2.070 1.00 90.31 123 SER A N 1
ATOM 1024 C CA . SER A 1 123 ? -5.081 -2.122 1.831 1.00 90.31 123 SER A CA 1
ATOM 1025 C C . SER A 1 123 ? -6.139 -2.424 0.762 1.00 90.31 123 SER A C 1
ATOM 1027 O O . SER A 1 123 ? -7.298 -2.047 0.924 1.00 90.31 123 SER A O 1
ATOM 1029 N N . LEU A 1 124 ? -5.780 -3.153 -0.299 1.00 91.56 124 LEU A N 1
ATOM 1030 C CA . LEU A 1 124 ? -6.719 -3.597 -1.333 1.00 91.56 124 LEU A CA 1
ATOM 1031 C C . LEU A 1 124 ? -7.752 -4.587 -0.790 1.00 91.56 124 LEU A C 1
ATOM 1033 O O . LEU A 1 124 ? -8.939 -4.423 -1.060 1.00 91.56 124 LEU A O 1
ATOM 1037 N N . TYR A 1 125 ? -7.339 -5.564 0.024 1.00 92.25 125 TYR A N 1
ATOM 1038 C CA . TYR A 1 125 ? -8.283 -6.478 0.680 1.00 92.25 125 TYR A CA 1
ATOM 1039 C C . TYR A 1 125 ? -9.274 -5.728 1.575 1.00 92.25 125 TYR A C 1
ATOM 1041 O O . TYR A 1 125 ? -10.467 -6.018 1.538 1.00 92.25 125 TYR A O 1
ATOM 1049 N N . LEU A 1 126 ? -8.802 -4.746 2.348 1.00 91.31 126 LEU A N 1
ATOM 1050 C CA . LEU A 1 126 ? -9.666 -3.932 3.206 1.00 91.31 126 LEU A CA 1
ATOM 1051 C C . LEU A 1 126 ? -10.672 -3.094 2.395 1.00 91.31 126 LEU A C 1
ATOM 1053 O O . LEU A 1 126 ? -11.845 -3.019 2.761 1.00 91.31 126 LEU A O 1
ATOM 1057 N N . LEU A 1 127 ? -10.245 -2.474 1.288 1.00 90.31 127 LEU A N 1
ATOM 1058 C CA . LEU A 1 127 ? -11.139 -1.706 0.403 1.00 90.31 127 LEU A CA 1
ATOM 1059 C C . LEU A 1 127 ? -12.185 -2.588 -0.283 1.00 90.31 127 LEU A C 1
ATOM 1061 O O . LEU A 1 127 ? -13.308 -2.144 -0.502 1.00 90.31 127 LEU A O 1
ATOM 1065 N N . LEU A 1 128 ? -11.832 -3.837 -0.580 1.00 90.56 128 LEU A N 1
ATOM 1066 C CA . LEU A 1 128 ? -12.712 -4.820 -1.209 1.00 90.56 128 LEU A CA 1
ATOM 1067 C C . LEU A 1 128 ? -13.544 -5.629 -0.197 1.00 90.56 128 LEU A C 1
ATOM 1069 O O . LEU A 1 128 ? -14.192 -6.596 -0.591 1.00 90.56 128 LEU A O 1
ATOM 1073 N N . ASN A 1 129 ? -13.552 -5.243 1.085 1.00 91.75 129 ASN A N 1
ATOM 1074 C CA . ASN A 1 129 ? -14.295 -5.915 2.163 1.00 91.75 129 ASN A CA 1
ATOM 1075 C C . ASN A 1 129 ? -13.938 -7.410 2.319 1.00 91.75 129 ASN A C 1
ATOM 1077 O O . ASN A 1 129 ? -14.802 -8.268 2.511 1.00 91.75 129 ASN A O 1
ATOM 1081 N N . LYS A 1 130 ? -12.646 -7.738 2.187 1.00 93.12 130 LYS A N 1
ATOM 1082 C CA . LYS A 1 130 ? -12.094 -9.098 2.304 1.00 93.12 130 LYS A CA 1
ATOM 1083 C C . LYS A 1 130 ? -11.304 -9.297 3.601 1.00 93.12 130 LYS A C 1
ATOM 1085 O O . LYS A 1 130 ? -10.303 -10.012 3.633 1.00 93.12 130 LYS A O 1
ATOM 1090 N N . GLU A 1 131 ? -11.741 -8.679 4.695 1.00 93.44 131 GLU A N 1
ATOM 1091 C CA . GLU A 1 131 ? -11.040 -8.661 5.986 1.00 93.44 131 GLU A CA 1
ATOM 1092 C C . GLU A 1 131 ? -10.758 -10.078 6.526 1.00 93.44 131 GLU A C 1
ATOM 1094 O O . GLU A 1 131 ? -9.667 -10.354 7.029 1.00 93.44 131 GLU A O 1
ATOM 1099 N N . LYS A 1 132 ? -11.715 -11.007 6.371 1.00 92.56 132 LYS A N 1
ATOM 1100 C CA . LYS A 1 132 ? -11.579 -12.408 6.819 1.00 92.56 132 LYS A CA 1
ATOM 1101 C C . LYS A 1 132 ? -10.545 -13.201 6.017 1.00 92.56 132 LYS A C 1
ATOM 1103 O O . LYS A 1 132 ? -9.857 -14.052 6.574 1.00 92.56 132 LYS A O 1
ATOM 1108 N N . GLU A 1 133 ? -10.434 -12.948 4.716 1.00 90.94 133 GLU A N 1
ATOM 1109 C CA . GLU A 1 133 ? -9.405 -13.584 3.887 1.00 90.94 133 GLU A CA 1
ATOM 1110 C C . GLU A 1 133 ? -8.024 -13.033 4.248 1.00 90.94 133 GLU A C 1
ATOM 1112 O O . GLU A 1 133 ? -7.081 -13.799 4.453 1.00 90.94 133 GLU A O 1
ATOM 1117 N N . LEU A 1 134 ? -7.926 -11.710 4.414 1.00 90.25 134 LEU A N 1
ATOM 1118 C CA . LEU A 1 134 ? -6.679 -11.033 4.746 1.00 90.25 134 LEU A CA 1
ATOM 1119 C C . LEU A 1 134 ? -6.095 -11.504 6.080 1.00 90.25 134 LEU A C 1
ATOM 1121 O O . LEU A 1 134 ? -4.900 -11.788 6.146 1.00 90.25 134 LEU A O 1
ATOM 1125 N N . ILE A 1 135 ? -6.907 -11.637 7.135 1.00 90.50 135 ILE A N 1
ATOM 1126 C CA . ILE A 1 135 ? -6.383 -12.086 8.434 1.00 90.50 135 ILE A CA 1
ATOM 1127 C C . ILE A 1 135 ? -5.825 -13.512 8.365 1.00 90.50 135 ILE A C 1
ATOM 1129 O O . ILE A 1 135 ? -4.808 -13.803 8.988 1.00 90.50 135 ILE A O 1
ATOM 1133 N N . ASN A 1 136 ? -6.414 -14.388 7.543 1.00 87.75 136 ASN A N 1
ATOM 1134 C CA . ASN A 1 136 ? -5.890 -15.738 7.328 1.00 87.75 136 ASN A CA 1
ATOM 1135 C C . ASN A 1 136 ? -4.533 -15.723 6.614 1.00 87.75 136 ASN A C 1
ATOM 1137 O O . ASN A 1 136 ? -3.667 -16.534 6.942 1.00 87.75 136 ASN A O 1
ATOM 1141 N N . ILE A 1 137 ? -4.339 -14.806 5.660 1.00 86.19 137 ILE A N 1
ATOM 1142 C CA . ILE A 1 137 ? -3.048 -14.597 4.991 1.00 86.19 137 ILE A CA 1
ATOM 1143 C C . ILE A 1 137 ? -2.022 -14.080 6.006 1.00 86.19 137 ILE A C 1
ATOM 1145 O O . ILE A 1 137 ? -0.953 -14.667 6.156 1.00 86.19 137 ILE A O 1
ATOM 1149 N N . LEU A 1 138 ? -2.365 -13.034 6.760 1.00 86.56 138 LEU A N 1
ATOM 1150 C CA . LEU A 1 138 ? -1.458 -12.412 7.727 1.00 86.56 138 LEU A CA 1
ATOM 1151 C C . LEU A 1 138 ? -1.103 -13.329 8.899 1.00 86.56 138 LEU A C 1
ATOM 1153 O O . LEU A 1 138 ? -0.003 -13.215 9.425 1.00 86.56 138 LEU A O 1
ATOM 1157 N N . ASN A 1 139 ? -1.985 -14.239 9.310 1.00 84.19 139 ASN A N 1
ATOM 1158 C CA . ASN A 1 139 ? -1.682 -15.219 10.358 1.00 84.19 139 ASN A CA 1
ATOM 1159 C C . ASN A 1 139 ? -0.686 -16.297 9.900 1.00 84.19 139 ASN A C 1
ATOM 1161 O O . ASN A 1 139 ? -0.075 -16.956 10.736 1.00 84.19 139 ASN A O 1
ATOM 1165 N N . ARG A 1 140 ? -0.520 -16.489 8.585 1.00 82.38 140 ARG A N 1
ATOM 1166 C CA . ARG A 1 140 ? 0.508 -17.372 8.009 1.00 82.38 140 ARG A CA 1
ATOM 1167 C C . ARG A 1 140 ? 1.831 -16.643 7.771 1.00 82.38 140 ARG A C 1
ATOM 1169 O O . ARG A 1 140 ? 2.867 -17.296 7.676 1.00 82.38 140 ARG A O 1
ATOM 1176 N N . ASP A 1 141 ? 1.798 -15.315 7.671 1.00 76.38 141 ASP A N 1
ATOM 1177 C CA . ASP A 1 141 ? 2.986 -14.481 7.507 1.00 76.38 141 ASP A CA 1
ATOM 1178 C C . ASP A 1 141 ? 3.712 -14.295 8.849 1.00 76.38 141 ASP A C 1
ATOM 1180 O O . ASP A 1 141 ? 3.186 -13.685 9.783 1.00 76.38 141 ASP A O 1
ATOM 1184 N N . LYS A 1 142 ? 4.953 -14.788 8.921 1.00 75.44 142 LYS A N 1
ATOM 1185 C CA . LYS A 1 142 ? 5.834 -14.676 10.095 1.00 75.44 142 LYS A CA 1
ATOM 1186 C C . LYS A 1 142 ? 6.509 -13.304 10.232 1.00 75.44 142 LYS A C 1
ATOM 1188 O O . LYS A 1 142 ? 7.297 -13.097 11.147 1.00 75.44 142 LYS A O 1
ATOM 1193 N N . THR A 1 143 ? 6.252 -12.368 9.320 1.00 77.44 143 THR A N 1
ATOM 1194 C CA . THR A 1 143 ? 6.839 -11.024 9.370 1.00 77.44 143 THR A CA 1
ATOM 1195 C C . THR A 1 143 ? 6.214 -10.213 10.508 1.00 77.44 143 THR A C 1
ATOM 1197 O O . THR A 1 143 ? 5.018 -9.902 10.493 1.00 77.44 143 THR A O 1
ATOM 1200 N N . GLU A 1 144 ? 7.034 -9.818 11.482 1.00 75.94 144 GLU A N 1
ATOM 1201 C CA . GLU A 1 144 ? 6.602 -9.096 12.687 1.00 75.94 144 GLU A CA 1
ATOM 1202 C C . GLU A 1 144 ? 6.981 -7.608 12.683 1.00 75.94 144 GLU A C 1
ATOM 1204 O O . GLU A 1 144 ? 7.523 -7.074 13.649 1.00 75.94 144 GLU A O 1
ATOM 1209 N N . VAL A 1 145 ? 6.661 -6.907 11.598 1.00 87.75 145 VAL A N 1
ATOM 1210 C CA . VAL A 1 145 ? 6.862 -5.450 11.505 1.00 87.75 145 VAL A CA 1
ATOM 1211 C C . VAL A 1 145 ? 5.633 -4.674 11.979 1.00 87.75 145 VAL A C 1
ATOM 1213 O O . VAL A 1 145 ? 4.494 -5.133 11.840 1.00 87.75 145 VAL A O 1
ATOM 1216 N N . ASN A 1 146 ? 5.858 -3.482 12.534 1.00 90.44 146 ASN A N 1
ATOM 1217 C CA . ASN A 1 146 ? 4.820 -2.674 13.179 1.00 90.44 146 ASN A CA 1
ATOM 1218 C C . ASN A 1 146 ? 3.682 -2.282 12.226 1.00 90.44 146 ASN A C 1
ATOM 1220 O O . ASN A 1 146 ? 2.525 -2.272 12.632 1.00 90.44 146 ASN A O 1
ATOM 1224 N N . GLU A 1 147 ? 3.961 -2.040 10.947 1.00 89.44 147 GLU A N 1
ATOM 1225 C CA . GLU A 1 147 ? 2.950 -1.721 9.934 1.00 89.44 147 GLU A CA 1
ATOM 1226 C C . GLU A 1 147 ? 1.936 -2.860 9.771 1.00 89.44 147 GLU A C 1
ATOM 1228 O O . GLU A 1 147 ? 0.728 -2.623 9.735 1.00 89.44 147 GLU A O 1
ATOM 1233 N N . LEU A 1 148 ? 2.412 -4.109 9.743 1.00 88.81 148 LEU A N 1
ATOM 1234 C CA . LEU A 1 148 ? 1.541 -5.283 9.669 1.00 88.81 148 LEU A CA 1
ATOM 1235 C C . LEU A 1 148 ? 0.797 -5.515 10.988 1.00 88.81 148 LEU A C 1
ATOM 1237 O O . LEU A 1 148 ? -0.359 -5.935 10.960 1.00 88.81 148 LEU A O 1
ATOM 1241 N N . LYS A 1 149 ? 1.410 -5.202 12.139 1.00 92.44 149 LYS A N 1
ATOM 1242 C CA . LYS A 1 149 ? 0.715 -5.214 13.439 1.00 92.44 149 LYS A CA 1
ATOM 1243 C C . LYS A 1 149 ? -0.454 -4.219 13.444 1.00 92.44 149 LYS A C 1
ATOM 1245 O O . LYS A 1 149 ? -1.563 -4.586 13.820 1.00 92.44 149 LYS A O 1
ATOM 1250 N N . LEU A 1 150 ? -0.259 -2.998 12.943 1.00 93.94 150 LEU A N 1
ATOM 1251 C CA . LEU A 1 150 ? -1.324 -1.990 12.840 1.00 93.94 150 LEU A CA 1
ATOM 1252 C C . LEU A 1 150 ? -2.448 -2.413 11.883 1.00 93.94 150 LEU A C 1
ATOM 1254 O O . LEU A 1 150 ? -3.622 -2.201 12.185 1.00 93.94 150 LEU A O 1
ATOM 1258 N N . ILE A 1 151 ? -2.114 -3.059 10.762 1.00 93.00 151 ILE A N 1
ATOM 1259 C CA . ILE A 1 151 ? -3.111 -3.643 9.852 1.00 93.00 151 ILE A CA 1
ATOM 1260 C C . ILE A 1 151 ? -3.926 -4.729 10.562 1.00 93.00 151 ILE A C 1
ATOM 1262 O O . ILE A 1 151 ? -5.154 -4.695 10.498 1.00 93.00 151 ILE A O 1
ATOM 1266 N N . ARG A 1 152 ? -3.273 -5.667 11.265 1.00 93.75 152 ARG A N 1
ATOM 1267 C CA . ARG A 1 152 ? -3.958 -6.721 12.039 1.00 93.75 152 ARG A CA 1
ATOM 1268 C C . ARG A 1 152 ? -4.899 -6.120 13.082 1.00 93.75 152 ARG A C 1
ATOM 1270 O O . ARG A 1 152 ? -6.053 -6.532 13.162 1.00 93.75 152 ARG A O 1
ATOM 1277 N N . LEU A 1 153 ? -4.441 -5.104 13.814 1.00 94.81 153 LEU A N 1
ATOM 1278 C CA . LEU A 1 153 ? -5.256 -4.376 14.785 1.00 94.81 153 LEU A CA 1
ATOM 1279 C C . LEU A 1 153 ? -6.507 -3.767 14.130 1.00 94.81 153 LEU A C 1
ATOM 1281 O O . LEU A 1 153 ? -7.613 -3.937 14.639 1.00 94.81 153 LEU A O 1
ATOM 1285 N N . TYR A 1 154 ? -6.354 -3.102 12.981 1.00 94.81 154 TYR A N 1
ATOM 1286 C CA . TYR A 1 154 ? -7.487 -2.515 12.264 1.00 94.81 154 TYR A CA 1
ATOM 1287 C C . TYR A 1 154 ? -8.469 -3.572 11.738 1.00 94.81 154 TYR A C 1
ATOM 1289 O O . TYR A 1 154 ? -9.679 -3.377 11.822 1.00 94.81 154 TYR A O 1
ATOM 1297 N N . ILE A 1 155 ? -7.975 -4.715 11.255 1.00 94.75 155 ILE A N 1
ATOM 1298 C CA . ILE A 1 155 ? -8.836 -5.833 10.849 1.00 94.75 155 ILE A CA 1
ATOM 1299 C C . ILE A 1 155 ? -9.655 -6.335 12.036 1.00 94.75 155 ILE A C 1
ATOM 1301 O O . ILE A 1 155 ? -10.868 -6.479 11.904 1.00 94.75 155 ILE A O 1
ATOM 1305 N N . TYR A 1 156 ? -9.027 -6.571 13.193 1.00 95.38 156 TYR A N 1
ATOM 1306 C CA . TYR A 1 156 ? -9.755 -7.018 14.380 1.00 95.38 156 TYR A CA 1
ATOM 1307 C C . TYR A 1 156 ? -10.817 -6.008 14.810 1.00 95.38 156 TYR A C 1
ATOM 1309 O O . TYR A 1 156 ? -11.937 -6.414 15.093 1.00 95.38 156 TYR A O 1
ATOM 1317 N N . TYR A 1 157 ? -10.538 -4.704 14.743 1.00 93.62 157 TYR A N 1
ATOM 1318 C CA . TYR A 1 157 ? -11.569 -3.681 14.955 1.00 93.62 157 TYR A CA 1
ATOM 1319 C C . TYR A 1 157 ? -12.797 -3.886 14.046 1.00 93.62 157 TYR A C 1
ATOM 1321 O O . TYR A 1 157 ? -13.929 -3.772 14.518 1.00 93.62 157 TYR A O 1
ATOM 1329 N N . LEU A 1 158 ? -12.585 -4.217 12.766 1.00 91.88 158 LEU A N 1
ATOM 1330 C CA . LEU A 1 158 ? -13.662 -4.400 11.789 1.00 91.88 158 LEU A CA 1
ATOM 1331 C C . LEU A 1 158 ? -14.456 -5.700 11.982 1.00 91.88 158 LEU A C 1
ATOM 1333 O O . LEU A 1 158 ? -15.652 -5.713 11.694 1.00 91.88 158 LEU A O 1
ATOM 1337 N N . ILE A 1 159 ? -13.817 -6.794 12.416 1.00 94.38 159 ILE A N 1
ATOM 1338 C CA . ILE A 1 159 ? -14.437 -8.134 12.378 1.00 94.38 159 ILE A CA 1
ATOM 1339 C C . ILE A 1 159 ? -14.635 -8.807 13.741 1.00 94.38 159 ILE A C 1
ATOM 1341 O O . ILE A 1 159 ? -15.451 -9.722 13.826 1.00 94.38 159 ILE A O 1
ATOM 1345 N N . ASP A 1 160 ? -13.892 -8.414 14.780 1.00 94.94 160 ASP A N 1
ATOM 1346 C CA . ASP A 1 160 ? -13.871 -9.088 16.086 1.00 94.94 160 ASP A CA 1
ATOM 1347 C C . ASP A 1 160 ? -13.400 -8.145 17.216 1.00 94.94 160 ASP A C 1
ATOM 1349 O O . ASP A 1 160 ? -12.205 -7.974 17.478 1.00 94.94 160 ASP A O 1
ATOM 1353 N N . LYS A 1 161 ? -14.369 -7.535 17.913 1.00 92.81 161 LYS A N 1
ATOM 1354 C CA . LYS A 1 161 ? -14.119 -6.541 18.971 1.00 92.81 161 LYS A CA 1
ATOM 1355 C C . LYS A 1 161 ? -13.394 -7.102 20.199 1.00 92.81 161 LYS A C 1
ATOM 1357 O O . LYS A 1 161 ? -12.728 -6.328 20.884 1.00 92.81 161 LYS A O 1
ATOM 1362 N N . GLU A 1 162 ? -13.518 -8.393 20.503 1.00 95.06 162 GLU A N 1
ATOM 1363 C CA . GLU A 1 162 ? -12.816 -8.985 21.650 1.00 95.06 162 GLU A CA 1
ATOM 1364 C C . GLU A 1 162 ? -11.357 -9.262 21.293 1.00 95.06 162 GLU A C 1
ATOM 1366 O O . GLU A 1 162 ? -10.462 -8.790 21.996 1.00 95.06 162 GLU A O 1
ATOM 1371 N N . LYS A 1 163 ? -11.096 -9.860 20.121 1.00 95.81 163 LYS A N 1
ATOM 1372 C CA . LYS A 1 163 ? -9.718 -9.994 19.616 1.00 95.81 163 LYS A CA 1
ATOM 1373 C C . LYS A 1 163 ? -9.022 -8.658 19.440 1.00 95.81 163 LYS A C 1
ATOM 1375 O O . LYS A 1 163 ? -7.813 -8.574 19.625 1.00 95.81 163 LYS A O 1
ATOM 1380 N N . PHE A 1 164 ? -9.764 -7.609 19.088 1.00 96.44 164 PHE A N 1
ATOM 1381 C CA . PHE A 1 164 ? -9.212 -6.262 19.042 1.00 96.44 164 PHE A CA 1
ATOM 1382 C C . PHE A 1 164 ? -8.616 -5.855 20.391 1.00 96.44 164 PHE A C 1
ATOM 1384 O O . PHE A 1 164 ? -7.477 -5.400 20.421 1.00 96.44 164 PHE A O 1
ATOM 1391 N N . LYS A 1 165 ? -9.361 -6.024 21.492 1.00 96.31 165 LYS A N 1
ATOM 1392 C CA . LYS A 1 165 ? -8.895 -5.656 22.837 1.00 96.31 165 LYS A CA 1
ATOM 1393 C C . LYS A 1 165 ? -7.665 -6.470 23.225 1.00 96.31 165 LYS A C 1
ATOM 1395 O O . LYS A 1 165 ? -6.645 -5.879 23.557 1.00 96.31 165 LYS A O 1
ATOM 1400 N N . GLU A 1 166 ? -7.744 -7.794 23.089 1.00 96.06 166 GLU A N 1
ATOM 1401 C CA . GLU A 1 166 ? -6.637 -8.709 23.397 1.00 96.06 166 GLU A CA 1
ATOM 1402 C C . GLU A 1 166 ? -5.371 -8.345 22.615 1.00 96.06 166 GLU A C 1
ATOM 1404 O O . GLU A 1 166 ? -4.284 -8.222 23.179 1.00 96.06 166 GLU A O 1
ATOM 1409 N N . TYR A 1 167 ? -5.515 -8.128 21.305 1.00 95.31 167 TYR A N 1
ATOM 1410 C CA . TYR A 1 167 ? -4.387 -7.804 20.449 1.00 95.31 167 TYR A CA 1
ATOM 1411 C C . TYR A 1 167 ? -3.822 -6.421 20.761 1.00 95.31 167 TYR A C 1
ATOM 1413 O O . TYR A 1 167 ? -2.607 -6.285 20.867 1.00 95.31 167 TYR A O 1
ATOM 1421 N N . LYS A 1 168 ? -4.678 -5.412 20.957 1.00 95.81 168 LYS A N 1
ATOM 1422 C CA . LYS A 1 168 ? -4.278 -4.055 21.349 1.00 95.81 168 LYS A CA 1
ATOM 1423 C C . LYS A 1 168 ? -3.434 -4.078 22.624 1.00 95.81 168 LYS A C 1
ATOM 1425 O O . LYS A 1 168 ? -2.362 -3.487 22.637 1.00 95.81 168 LYS A O 1
ATOM 1430 N N . ASP A 1 169 ? -3.883 -4.797 23.650 1.00 93.75 169 ASP A N 1
ATOM 1431 C CA . ASP A 1 169 ? -3.196 -4.866 24.944 1.00 93.75 169 ASP A CA 1
ATOM 1432 C C . ASP A 1 169 ? -1.854 -5.623 24.858 1.00 93.75 169 ASP A C 1
ATOM 1434 O O . ASP A 1 169 ? -0.963 -5.409 25.677 1.00 93.75 169 ASP A O 1
ATOM 1438 N N . SER A 1 170 ? -1.671 -6.469 23.837 1.00 92.69 170 SER A N 1
ATOM 1439 C CA . SER A 1 170 ? -0.402 -7.159 23.565 1.00 92.69 170 SER A CA 1
ATOM 1440 C C . SER A 1 170 ? 0.645 -6.309 22.828 1.00 92.69 170 SER A C 1
ATOM 1442 O O . SER A 1 170 ? 1.803 -6.719 22.723 1.00 92.69 170 SER A O 1
ATOM 1444 N N . LEU A 1 171 ? 0.269 -5.148 22.277 1.00 92.69 171 LEU A N 1
ATOM 1445 C CA . LEU A 1 171 ? 1.186 -4.305 21.509 1.00 92.69 171 LEU A CA 1
ATOM 1446 C C . LEU A 1 171 ? 2.084 -3.476 22.434 1.00 92.69 171 LEU A C 1
ATOM 1448 O O . LEU A 1 171 ? 1.612 -2.704 23.264 1.00 92.69 171 LEU A O 1
ATOM 1452 N N . ASN A 1 172 ? 3.400 -3.568 22.228 1.00 87.94 172 ASN A N 1
ATOM 1453 C CA . ASN A 1 172 ? 4.361 -2.680 22.876 1.00 87.94 172 ASN A CA 1
ATOM 1454 C C . ASN A 1 172 ? 4.426 -1.331 22.140 1.00 87.94 172 ASN A C 1
ATOM 1456 O O . ASN A 1 172 ? 5.197 -1.158 21.197 1.00 87.94 172 ASN A O 1
ATOM 1460 N N . GLU A 1 173 ? 3.607 -0.367 22.563 1.00 86.12 173 GLU A N 1
ATOM 1461 C CA . GLU A 1 173 ? 3.516 0.956 21.924 1.00 86.12 173 GLU A CA 1
ATOM 1462 C C . GLU A 1 173 ? 4.842 1.738 21.927 1.00 86.12 173 GLU A C 1
ATOM 1464 O O . GLU A 1 173 ? 5.037 2.609 21.081 1.00 86.12 173 GLU A O 1
ATOM 1469 N N . LEU A 1 174 ? 5.774 1.431 22.837 1.00 83.44 174 LEU A N 1
ATOM 1470 C CA . LEU A 1 174 ? 7.078 2.102 22.907 1.00 83.44 174 LEU A CA 1
ATOM 1471 C C . LEU A 1 174 ? 7.968 1.818 21.688 1.00 83.44 174 LEU A C 1
ATOM 1473 O O . LEU A 1 174 ? 8.854 2.616 21.388 1.00 83.44 174 LEU A O 1
ATOM 1477 N N . ASP A 1 175 ? 7.703 0.731 20.961 1.00 89.62 175 ASP A N 1
ATOM 1478 C CA . ASP A 1 175 ? 8.444 0.368 19.750 1.00 89.62 175 ASP A CA 1
ATOM 1479 C C . ASP A 1 175 ? 7.915 1.091 18.501 1.00 89.62 175 ASP A C 1
ATOM 1481 O O . ASP A 1 175 ? 8.449 0.917 17.401 1.00 89.62 175 ASP A O 1
ATOM 1485 N N . PHE A 1 176 ? 6.841 1.878 18.628 1.00 92.12 176 PHE A N 1
ATOM 1486 C CA . PHE A 1 176 ? 6.248 2.596 17.508 1.00 92.12 176 PHE A CA 1
ATOM 1487 C C . PHE A 1 176 ? 6.924 3.951 17.305 1.00 92.12 176 PHE A C 1
ATOM 1489 O O . PHE A 1 176 ? 7.064 4.759 18.222 1.00 92.12 176 PHE A O 1
ATOM 1496 N N . ASN A 1 177 ? 7.277 4.253 16.055 1.00 90.00 177 ASN A N 1
ATOM 1497 C CA . ASN A 1 177 ? 7.653 5.616 15.692 1.00 90.00 177 ASN A CA 1
ATOM 1498 C C . ASN A 1 177 ? 6.430 6.555 15.706 1.00 90.00 177 ASN A C 1
ATOM 1500 O O . ASN A 1 177 ? 5.282 6.130 15.843 1.00 90.00 177 ASN A O 1
ATOM 1504 N N . ILE A 1 178 ? 6.671 7.857 15.538 1.00 88.12 178 ILE A N 1
ATOM 1505 C CA . ILE A 1 178 ? 5.626 8.876 15.692 1.00 88.12 178 ILE A CA 1
ATOM 1506 C C . ILE A 1 178 ? 4.447 8.693 14.722 1.00 88.12 178 ILE A C 1
ATOM 1508 O O . ILE A 1 178 ? 3.299 8.921 15.100 1.00 88.12 178 ILE A O 1
ATOM 1512 N N . ASP A 1 179 ? 4.710 8.243 13.495 1.00 86.62 179 ASP A N 1
ATOM 1513 C CA . ASP A 1 179 ? 3.679 8.019 12.483 1.00 86.62 179 ASP A CA 1
ATOM 1514 C C . ASP A 1 179 ? 2.877 6.745 12.781 1.00 86.62 179 ASP A C 1
ATOM 1516 O O . ASP A 1 179 ? 1.646 6.759 12.717 1.00 86.62 179 ASP A O 1
ATOM 1520 N N . GLN A 1 180 ? 3.550 5.673 13.207 1.00 90.06 180 GLN A N 1
ATOM 1521 C CA . GLN A 1 180 ? 2.916 4.433 13.665 1.00 90.06 180 GLN A CA 1
ATOM 1522 C C . GLN A 1 180 ? 2.019 4.681 14.890 1.00 90.06 180 GLN A C 1
ATOM 1524 O O . GLN A 1 180 ? 0.865 4.252 14.904 1.00 90.06 180 GLN A O 1
ATOM 1529 N N . LEU A 1 181 ? 2.498 5.446 15.877 1.00 91.50 181 LEU A N 1
ATOM 1530 C CA . LEU A 1 181 ? 1.723 5.845 17.058 1.00 91.50 181 LEU A CA 1
ATOM 1531 C C . LEU A 1 181 ? 0.471 6.642 16.690 1.00 91.50 181 LEU A C 1
ATOM 1533 O O . LEU A 1 181 ? -0.584 6.466 17.301 1.00 91.50 181 LEU A O 1
ATOM 1537 N N . ARG A 1 182 ? 0.557 7.534 15.699 1.00 88.19 182 ARG A N 1
ATOM 1538 C CA . ARG A 1 182 ? -0.610 8.298 15.244 1.00 88.19 182 ARG A CA 1
ATOM 1539 C C . ARG A 1 182 ? -1.661 7.394 14.602 1.00 88.19 182 ARG A C 1
ATOM 1541 O O . ARG A 1 182 ? -2.840 7.530 14.920 1.00 88.19 182 ARG A O 1
ATOM 1548 N N . VAL A 1 183 ? -1.246 6.461 13.743 1.00 90.75 183 VAL A N 1
ATOM 1549 C CA . VAL A 1 183 ? -2.156 5.476 13.131 1.00 90.75 183 VAL A CA 1
ATOM 1550 C C . VAL A 1 183 ? -2.796 4.591 14.198 1.00 90.75 183 VAL A C 1
ATOM 1552 O O . VAL A 1 183 ? -4.013 4.423 14.197 1.00 90.75 183 VAL A O 1
ATOM 1555 N N . TYR A 1 184 ? -2.006 4.096 15.151 1.00 93.75 184 TYR A N 1
ATOM 1556 C CA . TYR A 1 184 ? -2.502 3.339 16.298 1.00 93.75 184 TYR A CA 1
ATOM 1557 C C . TYR A 1 184 ? -3.602 4.096 17.056 1.00 93.75 184 TYR A C 1
ATOM 1559 O O . TYR A 1 184 ? -4.704 3.578 17.242 1.00 93.75 184 TYR A O 1
ATOM 1567 N N . LYS A 1 185 ? -3.350 5.363 17.413 1.00 92.31 185 LYS A N 1
ATOM 1568 C CA . LYS A 1 185 ? -4.322 6.212 18.117 1.00 92.31 185 LYS A CA 1
ATOM 1569 C C . LYS A 1 185 ? -5.608 6.429 17.323 1.00 92.31 185 LYS A C 1
ATOM 1571 O O . LYS A 1 185 ? -6.674 6.461 17.928 1.00 92.31 185 LYS A O 1
ATOM 1576 N N . ILE A 1 186 ? -5.534 6.547 15.993 1.00 91.25 186 ILE A N 1
ATOM 1577 C CA . ILE A 1 186 ? -6.733 6.623 15.141 1.00 91.25 186 ILE A CA 1
ATOM 1578 C C . ILE A 1 186 ? -7.555 5.341 15.269 1.00 91.25 186 ILE A C 1
ATOM 1580 O O . ILE A 1 186 ? -8.759 5.418 15.495 1.00 91.25 186 ILE A O 1
ATOM 1584 N N . ILE A 1 187 ? -6.919 4.173 15.151 1.00 93.38 187 ILE A N 1
ATOM 1585 C CA . ILE A 1 187 ? -7.605 2.877 15.218 1.00 93.38 187 ILE A CA 1
ATOM 1586 C C . ILE A 1 187 ? -8.279 2.687 16.588 1.00 93.38 187 ILE A C 1
ATOM 1588 O O . ILE A 1 187 ? -9.436 2.278 16.659 1.00 93.38 187 ILE A O 1
ATOM 1592 N N . VAL A 1 188 ? -7.598 3.043 17.680 1.00 94.00 188 VAL A N 1
ATOM 1593 C CA . VAL A 1 188 ? -8.175 2.987 19.033 1.00 94.00 188 VAL A CA 1
ATOM 1594 C C . VAL A 1 188 ? -9.328 3.983 19.200 1.00 94.00 188 VAL A C 1
ATOM 1596 O O . VAL A 1 188 ? -10.362 3.634 19.765 1.00 94.00 188 VAL A O 1
ATOM 1599 N N . ALA A 1 189 ? -9.195 5.205 18.680 1.00 91.19 189 ALA A N 1
ATOM 1600 C CA . ALA A 1 189 ? -10.264 6.202 18.731 1.00 91.19 189 ALA A CA 1
ATOM 1601 C C . ALA A 1 189 ? -11.512 5.759 17.944 1.00 91.19 189 ALA A C 1
ATOM 1603 O O . ALA A 1 189 ? -12.629 6.007 18.395 1.00 91.19 189 ALA A O 1
ATOM 1604 N N . LEU A 1 190 ? -11.333 5.056 16.818 1.00 88.88 190 LEU A N 1
ATOM 1605 C CA . LEU A 1 190 ? -12.431 4.442 16.064 1.00 88.88 190 LEU A CA 1
ATOM 1606 C C . LEU A 1 190 ? -13.169 3.386 16.885 1.00 88.88 190 LEU A C 1
ATOM 1608 O O . LEU A 1 190 ? -14.397 3.373 16.891 1.00 88.88 190 LEU A O 1
ATOM 1612 N N . PHE A 1 191 ? -12.437 2.527 17.595 1.00 90.56 191 PHE A N 1
ATOM 1613 C CA . PHE A 1 191 ? -13.033 1.521 18.474 1.00 90.56 191 PHE A CA 1
ATOM 1614 C C . PHE A 1 191 ? -13.840 2.144 19.622 1.00 90.56 191 PHE A C 1
ATOM 1616 O O . PHE A 1 191 ? -14.897 1.629 19.975 1.00 90.56 191 PHE A O 1
ATOM 1623 N N . ASN A 1 192 ? -13.367 3.270 20.160 1.00 88.62 192 ASN A N 1
ATOM 1624 C CA . ASN A 1 192 ? -14.050 4.027 21.212 1.00 88.62 192 ASN A CA 1
ATOM 1625 C C . ASN A 1 192 ? -15.181 4.931 20.689 1.00 88.62 192 ASN A C 1
ATOM 1627 O O . ASN A 1 192 ? -15.795 5.643 21.478 1.00 88.62 192 ASN A O 1
ATOM 1631 N N . GLU A 1 193 ? -15.425 4.943 19.376 1.00 86.44 193 GLU A N 1
ATOM 1632 C CA . GLU A 1 193 ? -16.436 5.777 18.717 1.00 86.44 193 GLU A CA 1
ATOM 1633 C C . GLU A 1 193 ? -16.249 7.298 18.955 1.00 86.44 193 GLU A C 1
ATOM 1635 O O . GLU A 1 193 ? -17.181 8.091 18.802 1.00 86.44 193 GLU A O 1
ATOM 1640 N N . ASP A 1 194 ? -15.018 7.743 19.251 1.00 87.62 194 ASP A N 1
ATOM 1641 C CA . ASP A 1 194 ? -14.686 9.154 19.496 1.00 87.62 194 ASP A CA 1
ATOM 1642 C C . ASP A 1 194 ? -14.489 9.920 18.178 1.00 87.62 194 ASP A C 1
ATOM 1644 O O . ASP A 1 194 ? -13.378 10.096 17.665 1.00 87.62 194 ASP A O 1
ATOM 1648 N N . LYS A 1 195 ? -15.604 10.397 17.614 1.00 83.25 195 LYS A N 1
ATOM 1649 C CA . LYS A 1 195 ? -15.630 11.098 16.318 1.00 83.25 195 LYS A CA 1
ATOM 1650 C C . LYS A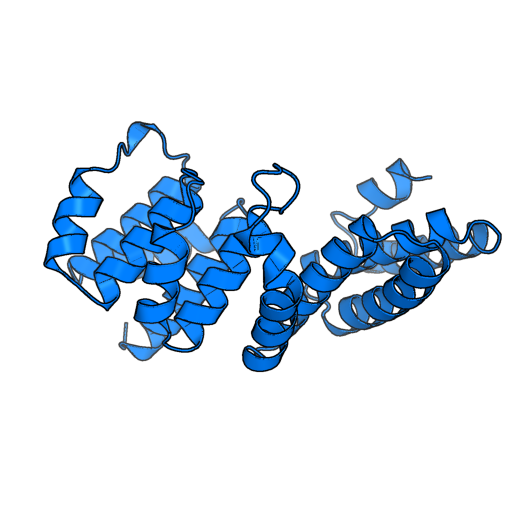 1 195 ? -14.730 12.336 16.281 1.00 83.25 195 LYS A C 1
ATOM 1652 O O . LYS A 1 195 ? -14.068 12.600 15.277 1.00 83.25 195 LYS A O 1
ATOM 1657 N N . SER A 1 196 ? -14.717 13.103 17.371 1.00 86.75 196 SER A N 1
ATOM 1658 C CA . SER A 1 196 ? -13.937 14.337 17.508 1.00 86.75 196 SER A CA 1
ATOM 1659 C C . SER A 1 196 ? -12.443 14.041 17.406 1.00 86.75 196 SER A C 1
ATOM 1661 O O . SER A 1 196 ? -11.726 14.637 16.592 1.00 86.75 196 SER A O 1
ATOM 1663 N N . LEU A 1 197 ? -11.988 13.061 18.189 1.00 87.31 197 LEU A N 1
ATOM 1664 C CA . LEU A 1 197 ? -10.597 12.648 18.221 1.00 87.31 197 LEU A CA 1
ATOM 1665 C C . LEU A 1 197 ? -10.153 12.053 16.884 1.00 87.31 197 LEU A C 1
ATOM 1667 O O . LEU A 1 197 ? -9.091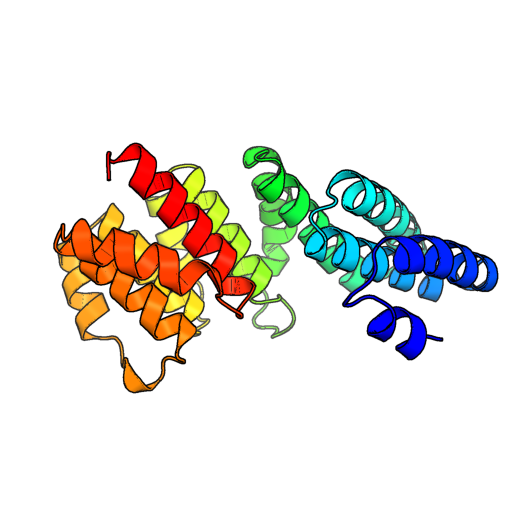 12.428 16.387 1.00 87.31 197 LEU A O 1
ATOM 1671 N N . VAL A 1 198 ? -10.974 11.194 16.271 1.00 86.19 198 VAL A N 1
ATOM 1672 C CA . VAL A 1 198 ? -10.704 10.614 14.945 1.00 86.19 198 VAL A CA 1
ATOM 1673 C C . VAL A 1 198 ? -10.495 11.714 13.904 1.00 86.19 198 VAL A C 1
ATOM 1675 O O . VAL A 1 198 ? -9.467 11.733 13.224 1.00 86.19 198 VAL A O 1
ATOM 1678 N N . ASN A 1 199 ? -11.419 12.673 13.813 1.00 83.88 199 ASN A N 1
ATOM 1679 C CA . ASN A 1 199 ? -11.346 13.750 12.826 1.00 83.88 199 ASN A CA 1
ATOM 1680 C C . ASN A 1 199 ? -10.152 14.688 13.052 1.00 83.88 199 ASN A C 1
ATOM 1682 O O . ASN A 1 199 ? -9.564 15.177 12.084 1.00 83.88 199 ASN A O 1
ATOM 1686 N N . ARG A 1 200 ? -9.751 14.918 14.308 1.00 87.38 200 ARG A N 1
ATOM 1687 C CA . ARG A 1 200 ? -8.525 15.662 14.631 1.00 87.38 200 ARG A CA 1
ATOM 1688 C C . ARG A 1 200 ? -7.276 14.899 14.182 1.00 87.38 200 ARG A C 1
ATOM 1690 O O . ARG A 1 200 ? -6.472 15.440 13.425 1.00 87.38 200 ARG A O 1
ATOM 1697 N N . LEU A 1 201 ? -7.145 13.633 14.580 1.00 85.50 201 LEU A N 1
ATOM 1698 C CA . LEU A 1 201 ? -5.972 12.810 14.272 1.00 85.50 201 LEU A CA 1
ATOM 1699 C C . LEU A 1 201 ? -5.812 12.562 12.762 1.00 85.50 201 LEU A C 1
ATOM 1701 O O . LEU A 1 201 ? -4.700 12.613 12.244 1.00 85.50 201 LEU A O 1
ATOM 1705 N N . LEU A 1 202 ? -6.903 12.363 12.015 1.00 83.00 202 LEU A N 1
ATOM 1706 C CA . LEU A 1 202 ? -6.854 12.171 10.557 1.00 83.00 202 LEU A CA 1
ATOM 1707 C C . LEU A 1 202 ? -6.332 13.395 9.787 1.00 83.00 202 LEU A C 1
ATOM 1709 O O . LEU A 1 202 ? -5.787 13.232 8.686 1.00 83.00 202 LEU A O 1
ATOM 1713 N N . LYS A 1 203 ? -6.499 14.603 10.343 1.00 81.38 203 LYS A N 1
ATOM 1714 C CA . LYS A 1 203 ? -5.917 15.840 9.800 1.00 81.38 203 LYS A CA 1
ATOM 1715 C C . LYS A 1 203 ? -4.419 15.906 10.083 1.00 81.38 203 LYS A C 1
ATOM 1717 O O . LYS A 1 203 ? -3.650 16.167 9.165 1.00 81.38 203 LYS A O 1
ATOM 1722 N N . GLU A 1 204 ? -4.007 15.593 11.310 1.00 76.62 204 GLU A N 1
ATOM 1723 C CA . GLU A 1 204 ? -2.595 15.572 11.723 1.00 76.62 204 GLU A CA 1
ATOM 1724 C C . GLU A 1 204 ? -1.773 14.533 10.949 1.00 76.62 204 GLU A C 1
ATOM 1726 O O . GLU A 1 204 ? -0.624 14.776 10.595 1.00 76.62 204 GLU A O 1
ATOM 1731 N N . VAL A 1 205 ? -2.380 13.390 10.630 1.00 71.12 205 VAL A N 1
ATOM 1732 C CA . VAL A 1 205 ? -1.755 12.292 9.879 1.00 71.12 205 VAL A CA 1
ATOM 1733 C C . VAL A 1 205 ? -1.700 12.555 8.368 1.00 71.12 205 VAL A C 1
ATOM 1735 O O . VAL A 1 205 ? -1.064 11.809 7.625 1.00 71.12 205 VAL A O 1
ATOM 1738 N N . GLY A 1 206 ? -2.301 13.650 7.886 1.00 57.31 206 GLY A N 1
ATOM 1739 C CA . GLY A 1 206 ? -2.185 14.090 6.492 1.00 57.31 206 GLY A CA 1
ATOM 1740 C C . GLY A 1 206 ? -0.741 14.320 6.024 1.00 57.31 206 GLY A C 1
ATOM 1741 O O . GLY A 1 206 ? -0.499 14.281 4.823 1.00 57.31 206 GLY A O 1
ATOM 1742 N N . SER A 1 207 ? 0.208 14.490 6.952 1.00 54.38 207 SER A N 1
ATOM 1743 C CA . SER A 1 207 ? 1.645 14.637 6.691 1.00 54.38 207 SER A CA 1
ATOM 1744 C C . SER A 1 207 ? 2.477 13.375 6.954 1.00 54.38 207 SER A C 1
ATOM 1746 O O . SER A 1 207 ? 3.697 13.478 7.021 1.00 54.38 207 SER A O 1
ATOM 1748 N N . CYS A 1 208 ? 1.860 12.194 7.111 1.00 58.75 208 CYS A N 1
ATOM 1749 C CA . CYS A 1 208 ? 2.591 10.947 7.369 1.00 58.75 208 CYS A CA 1
ATOM 1750 C C . CYS A 1 208 ? 3.726 10.750 6.350 1.00 58.75 208 CYS A C 1
ATOM 1752 O O . CYS A 1 208 ? 3.496 10.728 5.137 1.00 58.75 208 CYS A O 1
ATOM 1754 N N . HIS A 1 209 ? 4.953 10.619 6.854 1.00 55.19 209 HIS A N 1
ATOM 1755 C CA . HIS A 1 209 ? 6.161 10.517 6.040 1.00 55.19 209 HIS A CA 1
ATOM 1756 C C . HIS A 1 209 ? 6.461 9.067 5.646 1.00 55.19 209 HIS A C 1
ATOM 1758 O O . HIS A 1 209 ? 7.154 8.826 4.658 1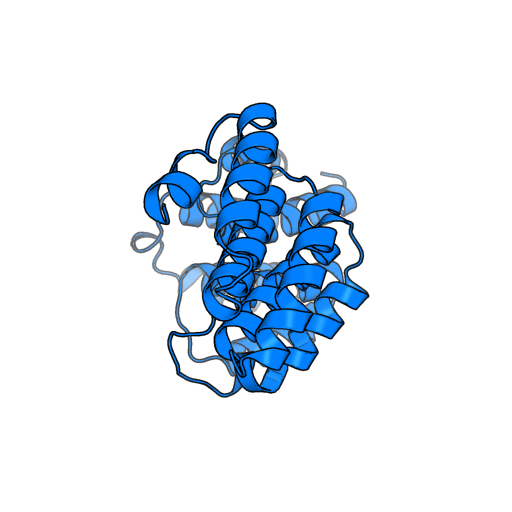.00 55.19 209 HIS A O 1
ATOM 1764 N N . LEU A 1 210 ? 5.885 8.093 6.356 1.00 58.75 210 LEU A N 1
ATOM 1765 C CA . LEU A 1 210 ? 5.926 6.688 5.961 1.00 58.75 210 LEU A CA 1
ATOM 1766 C C . LEU A 1 210 ? 4.943 6.416 4.820 1.00 58.75 210 LEU A C 1
ATOM 1768 O O . LE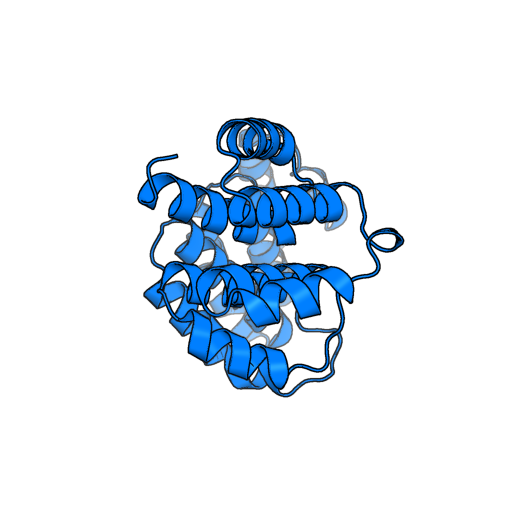U A 1 210 ? 3.749 6.206 5.039 1.00 58.75 210 LEU A O 1
ATOM 1772 N N . ASN A 1 211 ? 5.467 6.357 3.592 1.00 62.94 211 ASN A N 1
ATOM 1773 C CA . ASN A 1 211 ? 4.699 6.018 2.386 1.00 62.94 211 ASN A CA 1
ATOM 1774 C C . ASN A 1 211 ? 3.891 4.722 2.544 1.00 62.94 211 ASN A C 1
ATOM 1776 O O . ASN A 1 211 ? 2.752 4.646 2.093 1.00 62.94 211 ASN A O 1
ATOM 1780 N N . VAL A 1 212 ? 4.442 3.748 3.270 1.00 66.94 212 VAL A N 1
ATOM 1781 C CA . VAL A 1 212 ? 3.782 2.479 3.589 1.00 66.94 212 VAL A CA 1
ATOM 1782 C C . VAL A 1 212 ? 2.457 2.699 4.340 1.00 66.94 212 VAL A C 1
ATOM 1784 O O . VAL A 1 212 ? 1.434 2.126 3.974 1.00 66.94 212 VAL A O 1
ATOM 1787 N N . LEU A 1 213 ? 2.425 3.574 5.350 1.00 77.31 213 LEU A N 1
ATOM 1788 C CA . LEU A 1 213 ? 1.224 3.812 6.161 1.00 77.31 213 LEU A CA 1
ATOM 1789 C C . LEU A 1 213 ? 0.170 4.667 5.446 1.00 77.31 213 LEU A C 1
ATOM 1791 O O . LEU A 1 213 ? -1.012 4.575 5.789 1.00 77.31 213 LEU A O 1
ATOM 1795 N N . LYS A 1 214 ? 0.551 5.457 4.430 1.00 77.75 214 LYS A N 1
ATOM 1796 C CA . LYS A 1 214 ? -0.387 6.307 3.670 1.00 77.75 214 LYS A CA 1
ATOM 1797 C C . LYS A 1 214 ? -1.540 5.509 3.066 1.00 77.75 214 LYS A C 1
ATOM 1799 O O . LYS A 1 214 ? -2.677 5.979 3.096 1.00 77.75 214 LYS A O 1
ATOM 1804 N N . ASN A 1 215 ? -1.277 4.297 2.577 1.00 80.00 215 ASN A N 1
ATOM 1805 C CA . ASN A 1 215 ? -2.312 3.436 2.002 1.00 80.00 215 ASN A CA 1
ATOM 1806 C C . ASN A 1 215 ? -3.333 3.003 3.057 1.00 80.00 215 ASN A C 1
ATOM 1808 O O . ASN A 1 215 ? -4.531 3.184 2.844 1.00 80.00 215 ASN A O 1
ATOM 1812 N N . LEU A 1 216 ? -2.876 2.555 4.231 1.00 82.69 216 LEU A N 1
ATOM 1813 C CA . LEU A 1 216 ? -3.765 2.218 5.344 1.00 82.69 216 LEU A CA 1
ATOM 1814 C C . LEU A 1 216 ? -4.581 3.437 5.799 1.00 82.69 216 LEU A C 1
ATOM 1816 O O . LEU A 1 216 ? -5.790 3.337 5.989 1.00 82.69 216 LEU A O 1
ATOM 1820 N N . ILE A 1 217 ? -3.956 4.614 5.900 1.00 84.06 217 ILE A N 1
ATOM 1821 C CA . ILE A 1 217 ? -4.648 5.868 6.234 1.00 84.06 217 ILE A CA 1
ATOM 1822 C C . ILE A 1 217 ? -5.719 6.199 5.186 1.00 84.06 217 ILE A C 1
ATOM 1824 O O . ILE A 1 217 ? -6.813 6.630 5.549 1.00 84.06 217 ILE A O 1
ATOM 1828 N N . LYS A 1 218 ? -5.440 5.994 3.893 1.00 83.94 218 LYS A N 1
ATOM 1829 C CA . LYS A 1 218 ? -6.405 6.199 2.801 1.00 83.94 218 LYS A CA 1
ATOM 1830 C C . LYS A 1 218 ? -7.603 5.260 2.940 1.00 83.94 218 LYS A C 1
ATOM 1832 O O . LYS A 1 218 ? -8.733 5.726 2.808 1.00 83.94 218 LYS A O 1
ATOM 1837 N N . VAL A 1 219 ? -7.371 3.986 3.267 1.00 85.25 219 VAL A N 1
ATOM 1838 C CA . VAL A 1 219 ? -8.441 3.015 3.552 1.00 85.25 219 VAL A CA 1
ATOM 1839 C C . VAL A 1 219 ? -9.278 3.454 4.747 1.00 85.25 219 VAL A C 1
ATOM 1841 O O . VAL A 1 219 ? -10.501 3.512 4.639 1.00 85.25 219 VAL A O 1
ATOM 1844 N N . ILE A 1 220 ? -8.636 3.821 5.859 1.00 85.44 220 ILE A N 1
ATOM 1845 C CA . ILE A 1 220 ? -9.335 4.297 7.057 1.00 85.44 220 ILE A CA 1
ATOM 1846 C C . ILE A 1 220 ? -10.186 5.522 6.708 1.00 85.44 220 ILE A C 1
ATOM 1848 O O . ILE A 1 220 ? -11.375 5.536 6.999 1.00 85.44 220 ILE A O 1
ATOM 1852 N N . LYS A 1 221 ? -9.626 6.524 6.017 1.00 84.56 221 LYS A N 1
ATOM 1853 C CA . LYS A 1 221 ? -10.369 7.720 5.579 1.00 84.56 221 LYS A CA 1
ATOM 1854 C C . LYS A 1 221 ? -11.567 7.377 4.696 1.00 84.56 221 LYS A C 1
ATOM 1856 O O . LYS A 1 221 ? -12.596 8.035 4.809 1.00 84.56 221 LYS A O 1
ATOM 1861 N N . PHE A 1 222 ? -11.429 6.393 3.810 1.00 83.06 222 PHE A N 1
ATOM 1862 C CA . PHE A 1 222 ? -12.520 5.932 2.958 1.00 83.06 222 PHE A CA 1
ATOM 1863 C C . PHE A 1 222 ? -13.645 5.309 3.797 1.00 83.06 222 PHE A C 1
ATOM 1865 O O . PHE A 1 222 ? -14.768 5.799 3.768 1.00 83.06 222 PHE A O 1
ATOM 1872 N N . LYS A 1 223 ? -13.320 4.326 4.643 1.00 79.19 223 LYS A N 1
ATOM 1873 C CA . LYS A 1 223 ? -14.293 3.624 5.496 1.00 79.19 223 LYS A CA 1
ATOM 1874 C C . LYS A 1 223 ? -14.954 4.549 6.524 1.00 79.19 223 LYS A C 1
ATOM 1876 O O . LYS A 1 223 ? -16.139 4.425 6.788 1.00 79.19 223 LYS A O 1
ATOM 1881 N N . VAL A 1 224 ? -14.212 5.503 7.088 1.00 80.19 224 VAL A N 1
ATOM 1882 C CA . VAL A 1 224 ? -14.736 6.496 8.043 1.00 80.19 224 VAL A CA 1
ATOM 1883 C C . VAL A 1 224 ? -15.799 7.388 7.394 1.00 80.19 224 VAL A C 1
ATOM 1885 O O . VAL A 1 224 ? -16.830 7.642 8.013 1.00 80.19 224 VAL A O 1
ATOM 1888 N N . LYS A 1 225 ? -15.604 7.797 6.132 1.00 77.88 225 LYS A N 1
ATOM 1889 C CA . LYS A 1 225 ? -16.635 8.531 5.379 1.00 77.88 225 LYS A CA 1
ATOM 1890 C C . LYS A 1 225 ? -17.894 7.693 5.166 1.00 77.88 225 LYS A C 1
ATOM 1892 O O . LYS A 1 225 ? -18.988 8.208 5.374 1.00 77.88 225 LYS A O 1
ATOM 1897 N N . ASP A 1 226 ? -17.742 6.417 4.812 1.00 71.38 226 ASP A N 1
A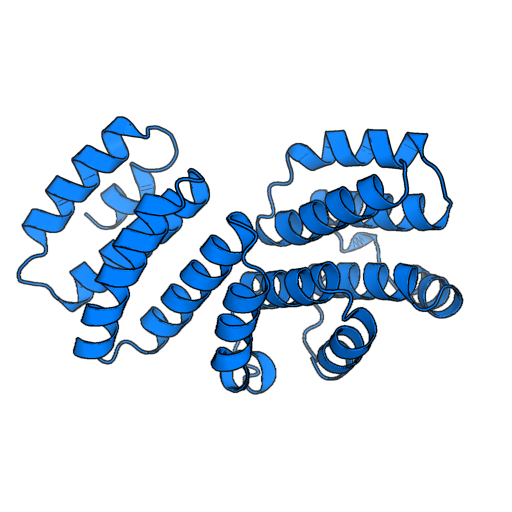TOM 1898 C CA . ASP A 1 226 ? -18.877 5.499 4.632 1.00 71.38 226 ASP A CA 1
ATOM 1899 C C . ASP A 1 226 ? -19.669 5.284 5.936 1.00 71.38 226 ASP A C 1
ATOM 1901 O O . ASP A 1 226 ? -20.874 5.047 5.906 1.00 71.38 226 ASP A O 1
ATOM 1905 N N . LEU A 1 227 ? -19.013 5.426 7.092 1.00 63.78 227 LEU A N 1
ATOM 1906 C CA . LEU A 1 227 ? -19.620 5.328 8.422 1.00 63.78 227 LEU A CA 1
ATOM 1907 C C . LEU A 1 227 ? -20.295 6.634 8.907 1.00 63.78 227 LEU A C 1
ATOM 1909 O O . LEU A 1 227 ? -20.834 6.661 10.015 1.00 63.78 227 LEU A O 1
ATOM 1913 N N . GLY A 1 228 ? -20.272 7.721 8.124 1.00 58.06 228 GLY A N 1
ATOM 1914 C CA . GLY A 1 228 ? -20.916 8.996 8.478 1.00 58.06 228 GLY A CA 1
ATOM 1915 C C . GLY A 1 228 ? -20.200 9.793 9.581 1.00 58.06 228 GLY A C 1
ATOM 1916 O O . GLY A 1 228 ? -20.855 10.378 10.453 1.00 58.06 228 GLY A O 1
ATOM 1917 N N . TYR A 1 229 ? -18.866 9.765 9.582 1.00 52.34 229 TYR A N 1
ATOM 1918 C CA . TYR A 1 229 ? -17.990 10.544 10.475 1.00 52.34 229 TYR A CA 1
ATOM 1919 C C . TYR A 1 229 ? -17.485 11.845 9.839 1.00 52.34 229 TYR A C 1
ATOM 1921 O O . TYR A 1 229 ? -17.419 11.923 8.590 1.00 52.34 229 TYR A O 1
#

pLDDT: mean 81.38, std 14.45, range [38.25, 96.44]

Foldseek 3Di:
DVCCLVPVQDDDPVSNVVVLVVVLVVCPVPLPVNLVSLLSSLVSCLVVVNLPSNVVSLVVSQVSCVVVVVVLSNLSSLLSVLSSCVSVVVLVVSLVSLVVCVCVVQPDPDPSPPLLSLLSNLLSCLLVVNLVVNLVSLVSDPDDDLLSLLSNLLSCLVPPLVVNVVSLVVDPLVPDDPLSNLSNQLSVCVSVVVPVSNVVSLVVNVPPPPPSCVSVSVSVVVVVVVVVD

Sequence (229 aa):
LFLSTYYSLLLDYENTAKTHVKVLSYLDEFTNLKAFTFRQITHNYIILEDWTNALFYALKAKDLLIETDNYYGLIINRLHFAEVFFNIRNYDEALNILNSLGSFLILHESHLIPLEAKVLHSSLYLLLNKEKELINILNRDKTEVNELKLIRLYIYYLIDKEKFKEYKDSLNELDFNIDQLRVYKIIVALFNEDKSLVNRLLKEVGSCHLNVLKNLIKVIKFKVKDLGY